Protein AF-X0J1M0-F1 (afdb_monomer)

Solvent-accessible surface area (backbone atoms only — not comparable to full-atom values): 11602 Å² total; per-residue (Å²): 119,63,72,67,60,90,46,72,66,50,43,50,53,50,39,49,77,57,47,36,77,46,66,36,86,46,48,42,81,44,76,44,100,90,49,68,71,40,84,39,72,76,47,94,79,61,92,91,61,75,59,67,42,57,55,69,85,54,64,59,60,55,55,48,53,51,53,41,57,73,65,69,59,66,78,62,68,56,92,83,49,45,74,65,37,54,51,14,49,43,48,26,54,27,65,72,65,64,48,72,74,61,59,62,75,58,73,63,67,68,62,46,45,76,75,37,66,90,62,42,57,71,72,62,49,68,69,48,56,70,73,57,45,54,53,45,52,55,50,49,54,49,50,54,52,32,44,69,41,40,51,63,27,49,53,74,62,53,69,89,62,93,79,66,93,68,50,73,64,57,44,36,52,49,26,39,54,49,46,73,76,64,67,78,82,77,69,90,71,78,120

Organism: Fusarium odoratissimum (strain NRRL 54006) (NCBI:txid1089451)

Nearest PDB structures (foldseek):
  2v5d-assembly1_A  TM=1.992E-01  e=9.798E+00  Clostridium perfringens

Foldseek 3Di:
DLDQDPAPVSVVVVCVVQQWPDADPQWTWDDDPQDATDIDGNDDDDPPDDGTHGDCVRVPVPQLVVVLVVVVQPDDFDPPADPLLVQLLSQLLCVQVVDDDDVSVQDAVVVCQVPPLLNDDPVVLVPDDPVVVVVSVVVVVSLVVSCVRRVVSLVVSDDPPVPDPADSSRSSVSSSSVCVVDPDDDCPPVD

Sequence (191 aa):
MTQEPDDRTEFTNLLRRKNVTSWSENIGLKRLSNQRSILVATSVIKSGEVILKGDMSDALEFHLVQETLKMGANISLSPEASVHCHFAVLLALQMIKDKSVSYWQIPDINYFKTYFPILWDEKLQASLPEEAKVWLAVQQDRLDIDWAHAKESLKANWTDVGKSSTSTWEIFLRAWLYVESRAYKDTRYDT

Secondary structure (DSSP, 8-state):
--PPP-SHHHHHHHHHHTTEEEE-TTEEEEEETTEEEEEEESS---TT--SEEE-GGGSSHHHHHHHHHHTT------TTS-HHHHHHHHHHHHHHHT-SS-GGGS--HHHHHHH-GGGS-HHHHHTS-HHHHHHHHHHHHHHHHHHHHHHHHHHHT----TT----HHHHHHHHHHHHHHH----GGG--

Structure (mmCIF, N/CA/C/O backbone):
data_AF-X0J1M0-F1
#
_entry.id   AF-X0J1M0-F1
#
loop_
_atom_site.group_PDB
_atom_site.id
_atom_site.type_symbol
_atom_site.label_atom_id
_atom_site.label_alt_id
_atom_site.label_comp_id
_atom_site.label_asym_id
_atom_site.label_entity_id
_atom_site.label_seq_id
_atom_site.pdbx_PDB_ins_code
_atom_site.Cartn_x
_atom_site.Cartn_y
_atom_site.Cartn_z
_atom_site.occupancy
_atom_site.B_iso_or_equiv
_atom_site.auth_seq_id
_atom_site.auth_comp_id
_atom_site.auth_asym_id
_atom_site.auth_atom_id
_atom_site.pdbx_PDB_model_num
ATOM 1 N N . MET A 1 1 ? 11.240 -14.588 7.818 1.00 44.56 1 MET A N 1
ATOM 2 C CA . MET A 1 1 ? 9.773 -14.428 7.868 1.00 44.56 1 MET A CA 1
ATOM 3 C C . MET A 1 1 ? 9.329 -13.831 9.199 1.00 44.56 1 MET A C 1
ATOM 5 O O . MET A 1 1 ? 9.487 -14.471 10.231 1.00 44.56 1 MET A O 1
ATOM 9 N N . THR A 1 2 ? 8.792 -12.611 9.207 1.00 52.62 2 THR A N 1
ATOM 10 C CA . THR A 1 2 ? 7.948 -12.158 10.328 1.00 52.62 2 THR A CA 1
ATOM 11 C C . THR A 1 2 ? 6.557 -12.723 10.056 1.00 52.62 2 THR A C 1
ATOM 13 O O . THR A 1 2 ? 5.948 -12.339 9.061 1.00 52.62 2 THR A O 1
ATOM 16 N N . GLN A 1 3 ? 6.103 -13.691 10.849 1.00 59.97 3 GLN A N 1
ATOM 17 C CA . GLN A 1 3 ? 4.748 -14.235 10.728 1.00 59.97 3 GLN A CA 1
ATOM 18 C C . GLN A 1 3 ? 3.725 -13.223 11.264 1.00 59.97 3 GLN A C 1
ATOM 20 O O . GLN A 1 3 ? 4.083 -12.315 12.024 1.00 59.97 3 GLN A O 1
ATOM 25 N N . GLU A 1 4 ? 2.479 -13.333 10.795 1.00 67.31 4 GLU A N 1
ATOM 26 C CA . GLU A 1 4 ? 1.363 -12.622 11.420 1.00 67.31 4 GLU A CA 1
ATOM 27 C C . GLU A 1 4 ? 1.295 -13.046 12.891 1.00 67.31 4 GLU A C 1
ATOM 29 O O . GLU A 1 4 ? 1.452 -14.235 13.154 1.00 67.31 4 GLU A O 1
ATOM 34 N N . PRO A 1 5 ? 1.113 -12.112 13.838 1.00 70.00 5 PRO A N 1
ATOM 35 C CA . PRO A 1 5 ? 0.950 -12.472 15.236 1.00 70.00 5 PRO A CA 1
ATOM 36 C C . PRO A 1 5 ? -0.228 -13.426 15.424 1.00 70.00 5 PRO A C 1
ATOM 38 O O . PRO A 1 5 ? -1.366 -13.065 15.113 1.00 70.00 5 PRO A O 1
ATOM 41 N N . ASP A 1 6 ? 0.041 -14.614 15.956 1.00 69.56 6 ASP A N 1
ATOM 42 C CA . ASP A 1 6 ? -0.984 -15.635 16.190 1.00 69.56 6 ASP A CA 1
ATOM 43 C 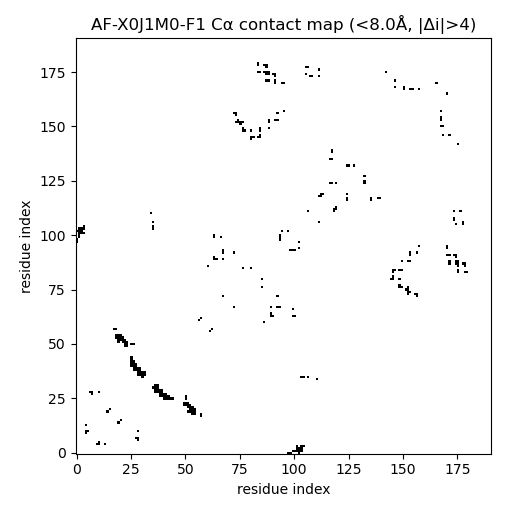C . ASP A 1 6 ? -1.780 -15.353 17.473 1.00 69.56 6 ASP A C 1
ATOM 45 O O . ASP A 1 6 ? -2.909 -15.823 17.641 1.00 69.56 6 ASP A O 1
ATOM 49 N N . ASP A 1 7 ? -1.217 -14.540 18.372 1.00 72.88 7 ASP A N 1
ATOM 50 C CA . ASP A 1 7 ? -1.850 -14.166 19.626 1.00 72.88 7 ASP A CA 1
ATOM 51 C C . ASP A 1 7 ? -1.587 -12.711 20.065 1.00 72.88 7 ASP A C 1
ATOM 53 O O . ASP A 1 7 ? -0.842 -11.924 19.467 1.00 72.88 7 ASP A O 1
ATOM 57 N N . ARG A 1 8 ? -2.242 -12.340 21.171 1.00 74.06 8 ARG A N 1
ATOM 58 C CA . ARG A 1 8 ? -2.137 -11.017 21.796 1.00 74.06 8 ARG A CA 1
ATOM 59 C C . ARG A 1 8 ? -0.709 -10.680 22.244 1.00 74.06 8 ARG A C 1
ATOM 61 O O . ARG A 1 8 ? -0.328 -9.505 22.218 1.00 74.06 8 ARG A O 1
ATOM 68 N N . THR A 1 9 ? 0.066 -11.667 22.677 1.00 79.31 9 THR A N 1
ATOM 69 C CA . THR A 1 9 ? 1.435 -11.490 23.176 1.00 79.31 9 THR A CA 1
ATOM 70 C C . THR A 1 9 ? 2.373 -11.146 22.029 1.00 79.31 9 THR A C 1
ATOM 72 O O . THR A 1 9 ? 3.117 -10.165 22.107 1.00 79.31 9 THR A O 1
ATOM 75 N N . GLU A 1 10 ? 2.295 -11.893 20.932 1.00 75.75 10 GLU A N 1
ATOM 76 C CA . GLU A 1 10 ? 3.053 -11.622 19.714 1.00 75.75 10 GLU A CA 1
ATOM 77 C C . GLU A 1 10 ? 2.694 -10.261 19.120 1.00 75.75 10 GLU A C 1
ATOM 79 O O . GLU A 1 10 ? 3.586 -9.496 18.740 1.00 75.75 10 GLU A O 1
ATOM 84 N N . PHE A 1 11 ? 1.405 -9.907 19.130 1.00 76.75 11 PHE A N 1
ATOM 85 C CA . PHE A 1 11 ? 0.953 -8.603 18.657 1.00 76.75 11 PHE A CA 1
ATOM 86 C C . PHE A 1 11 ? 1.496 -7.475 19.540 1.00 76.75 11 PHE A C 1
ATOM 88 O O . PHE A 1 11 ? 2.037 -6.494 19.034 1.00 76.75 11 PHE A O 1
ATOM 95 N N . THR A 1 12 ? 1.463 -7.642 20.864 1.00 76.50 12 THR A N 1
ATOM 96 C CA . THR A 1 12 ? 2.052 -6.676 21.807 1.00 76.50 12 THR A CA 1
ATOM 97 C C . THR A 1 12 ? 3.556 -6.517 21.585 1.00 76.50 12 THR A C 1
ATOM 99 O O . THR A 1 12 ? 4.075 -5.400 21.587 1.00 76.50 12 THR A O 1
ATOM 102 N N . ASN A 1 13 ? 4.272 -7.621 21.366 1.00 77.12 13 ASN A N 1
ATOM 103 C CA . ASN A 1 13 ? 5.708 -7.600 21.096 1.00 77.12 13 ASN A CA 1
ATOM 104 C C . ASN A 1 13 ? 6.027 -6.893 19.777 1.00 77.12 13 ASN A C 1
ATOM 106 O O . ASN A 1 13 ? 6.995 -6.134 19.706 1.00 77.12 13 ASN A O 1
ATOM 110 N N . LEU A 1 14 ? 5.203 -7.094 18.749 1.00 75.12 14 LEU A N 1
ATOM 111 C CA . LEU A 1 14 ? 5.298 -6.350 17.500 1.00 75.12 14 LEU A CA 1
ATOM 112 C C . LEU A 1 14 ? 5.073 -4.850 17.722 1.00 75.12 14 LEU A C 1
ATOM 114 O O . LEU A 1 14 ? 5.892 -4.057 17.266 1.00 75.12 14 LEU A O 1
ATOM 118 N N . LEU A 1 15 ? 4.003 -4.461 18.422 1.00 76.44 15 LEU A N 1
ATOM 119 C CA . LEU A 1 15 ? 3.698 -3.056 18.715 1.00 76.44 15 LEU A CA 1
ATOM 120 C C . LEU A 1 15 ? 4.865 -2.380 19.455 1.00 76.44 15 LEU A C 1
ATOM 122 O O . LEU A 1 15 ? 5.291 -1.295 19.063 1.00 76.44 15 LEU A O 1
ATOM 126 N N . ARG A 1 16 ? 5.465 -3.061 20.441 1.00 75.31 16 ARG A N 1
ATOM 127 C CA . ARG A 1 16 ? 6.669 -2.576 21.143 1.00 75.31 16 ARG A CA 1
ATOM 128 C C . ARG A 1 16 ? 7.862 -2.382 20.207 1.00 75.31 16 ARG A C 1
ATOM 130 O O . ARG A 1 16 ? 8.519 -1.354 20.280 1.00 75.31 16 ARG A O 1
ATOM 137 N N . ARG A 1 17 ? 8.123 -3.328 19.294 1.00 73.88 17 ARG A N 1
ATOM 138 C CA . ARG A 1 17 ? 9.173 -3.181 18.259 1.00 73.88 17 ARG A CA 1
ATOM 139 C C . ARG A 1 17 ? 8.899 -2.026 17.290 1.00 73.88 17 ARG A C 1
ATOM 141 O O . ARG A 1 17 ? 9.804 -1.614 16.576 1.00 73.88 17 ARG A O 1
ATOM 148 N N . LYS A 1 18 ? 7.655 -1.552 17.229 1.00 71.56 18 LYS A N 1
ATOM 149 C CA . LYS A 1 18 ? 7.199 -0.416 16.421 1.00 71.56 18 LYS A CA 1
ATOM 150 C C . LYS A 1 18 ? 6.998 0.854 17.255 1.00 71.56 18 LYS A C 1
ATOM 152 O O . LYS A 1 18 ? 6.285 1.745 16.814 1.00 71.56 18 LYS A O 1
ATOM 157 N N . ASN A 1 19 ? 7.586 0.921 18.454 1.00 72.06 19 ASN A N 1
ATOM 158 C CA . ASN A 1 19 ? 7.548 2.087 19.344 1.00 72.06 19 ASN A CA 1
ATOM 159 C C . ASN A 1 19 ? 6.136 2.585 19.694 1.00 72.06 19 ASN A C 1
ATOM 161 O O . ASN A 1 19 ? 5.913 3.746 20.051 1.00 72.06 19 ASN A O 1
ATOM 165 N N . VAL A 1 20 ? 5.170 1.666 19.684 1.00 75.19 20 VAL A N 1
ATOM 166 C CA . VAL A 1 20 ? 3.882 1.877 20.338 1.00 75.19 20 VAL A CA 1
ATOM 167 C C . VAL A 1 20 ? 4.118 1.824 21.843 1.00 75.19 20 VAL A C 1
ATOM 169 O O . VAL A 1 20 ? 4.511 0.796 22.398 1.00 75.19 20 VAL A O 1
ATOM 172 N N . THR A 1 21 ? 3.896 2.961 22.495 1.00 74.75 21 THR A N 1
ATOM 173 C CA . THR A 1 21 ? 4.155 3.180 23.921 1.00 74.75 21 THR A CA 1
ATOM 174 C C . THR A 1 21 ? 2.997 2.716 24.796 1.00 74.75 21 THR A C 1
ATOM 176 O O . THR A 1 21 ? 3.218 2.321 25.939 1.00 74.75 21 THR A O 1
ATOM 179 N N . SER A 1 22 ? 1.769 2.705 24.271 1.00 79.94 22 SER A N 1
ATOM 180 C CA . SER A 1 22 ? 0.624 2.086 24.938 1.00 79.94 22 SER A CA 1
ATOM 181 C C . SER A 1 22 ? -0.448 1.622 23.950 1.00 79.94 22 SER A C 1
ATOM 183 O O . SER A 1 22 ? -0.590 2.156 22.851 1.00 79.94 22 SER A O 1
ATOM 185 N N . TRP A 1 23 ? -1.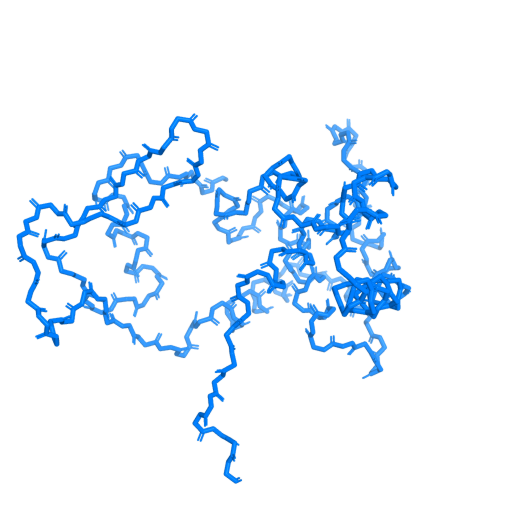230 0.621 24.348 1.00 84.44 23 TRP A N 1
ATOM 186 C CA . TRP A 1 23 ? -2.419 0.175 23.624 1.00 84.44 23 TRP A CA 1
ATOM 187 C C . TRP A 1 23 ? -3.455 -0.356 24.621 1.00 84.44 23 TRP A C 1
ATOM 189 O O . TRP A 1 23 ? -3.078 -0.877 25.672 1.00 84.44 23 TRP A O 1
ATOM 199 N N . SER A 1 24 ? -4.742 -0.152 24.340 1.00 84.75 24 SER A N 1
ATOM 200 C CA . SER A 1 24 ? -5.817 -0.417 25.306 1.00 84.75 24 SER A CA 1
ATOM 201 C C . SER A 1 24 ? -6.039 -1.915 25.545 1.00 84.75 24 SER A C 1
ATOM 203 O O . SER A 1 24 ? -6.046 -2.722 24.612 1.00 84.75 24 SER A O 1
ATOM 205 N N . GLU A 1 25 ? -6.288 -2.295 26.802 1.00 85.38 25 GLU A N 1
ATOM 206 C CA . GLU A 1 25 ? -6.663 -3.666 27.172 1.00 85.38 25 GLU A CA 1
ATOM 207 C C . GLU A 1 25 ? -7.995 -4.095 26.540 1.00 85.38 25 GLU A C 1
ATOM 209 O O . GLU A 1 25 ? -8.173 -5.269 26.200 1.00 85.38 25 GLU A O 1
ATOM 214 N N . ASN A 1 26 ? -8.864 -3.109 26.285 1.00 87.25 26 ASN A N 1
ATOM 215 C CA . ASN A 1 26 ? -10.191 -3.236 25.682 1.00 87.25 26 ASN A CA 1
ATOM 216 C C . ASN A 1 26 ? -10.155 -3.491 24.165 1.00 87.25 26 ASN A C 1
ATOM 218 O O . ASN A 1 26 ? -11.203 -3.572 23.525 1.00 87.25 26 ASN A O 1
ATOM 222 N N . ILE A 1 27 ? -8.960 -3.588 23.579 1.00 85.62 27 ILE A N 1
ATOM 223 C CA . ILE A 1 27 ? -8.743 -3.901 22.171 1.00 85.62 27 ILE A CA 1
ATOM 224 C C . ILE A 1 27 ? -8.075 -5.272 22.053 1.00 85.62 27 ILE A C 1
ATOM 226 O O . ILE A 1 27 ? -7.136 -5.602 22.780 1.00 85.62 27 ILE A O 1
ATOM 230 N N . GLY A 1 28 ? -8.550 -6.062 21.096 1.00 82.50 28 GLY A N 1
ATOM 231 C CA . GLY A 1 28 ? -7.976 -7.340 20.697 1.00 82.50 28 GLY A CA 1
ATOM 232 C C . GLY A 1 28 ? -7.726 -7.400 19.195 1.00 82.50 28 GLY A C 1
ATOM 233 O O . GLY A 1 28 ? -8.202 -6.560 18.431 1.00 82.50 28 GLY A O 1
ATOM 234 N N . LEU A 1 29 ? -6.981 -8.419 18.777 1.00 80.56 29 LEU A N 1
ATOM 235 C CA . LEU A 1 29 ? -6.741 -8.728 17.374 1.00 80.56 29 LEU A CA 1
ATOM 236 C C . LEU A 1 29 ? -7.718 -9.825 16.937 1.00 80.56 29 LEU A C 1
ATOM 238 O O . LEU A 1 29 ? -7.805 -10.865 17.592 1.00 80.56 29 LEU A O 1
ATOM 242 N N . LYS A 1 30 ? -8.465 -9.606 15.853 1.00 79.94 30 LYS A N 1
ATOM 243 C CA . LYS A 1 30 ? -9.341 -10.626 15.264 1.00 79.94 30 LYS A CA 1
ATOM 244 C C . LYS A 1 30 ? -8.917 -10.913 13.836 1.00 79.94 30 LYS A C 1
ATOM 246 O O . LYS A 1 30 ? -8.926 -10.017 12.992 1.00 79.94 30 LYS A O 1
ATOM 251 N N . ARG A 1 31 ? -8.634 -12.184 13.562 1.00 74.06 31 ARG A N 1
ATOM 252 C CA . ARG A 1 31 ? -8.428 -12.688 12.207 1.00 74.06 31 ARG A CA 1
ATOM 253 C C . ARG A 1 31 ? -9.772 -12.871 11.514 1.00 74.06 31 ARG A C 1
ATOM 255 O O . ARG A 1 31 ? -10.705 -13.443 12.080 1.00 74.06 31 ARG A O 1
ATOM 262 N N . LEU A 1 32 ? -9.875 -12.376 10.290 1.00 69.25 32 LEU A N 1
ATOM 263 C CA . LEU A 1 32 ? -11.048 -12.576 9.451 1.00 69.25 32 LEU A CA 1
ATOM 264 C C . LEU A 1 32 ? -10.766 -13.722 8.478 1.00 69.25 32 LEU A C 1
ATOM 266 O O . LEU A 1 32 ? -9.633 -13.914 8.048 1.00 69.25 32 LEU A O 1
ATOM 270 N N . SER A 1 33 ? -11.794 -14.493 8.126 1.00 58.94 33 SER A N 1
ATOM 271 C CA . SER A 1 33 ? -11.649 -15.704 7.301 1.00 58.94 33 SER A CA 1
ATOM 272 C C . SER A 1 33 ? -10.987 -15.439 5.944 1.00 58.94 33 SER A C 1
ATOM 274 O O . SER A 1 33 ? -10.294 -16.306 5.424 1.00 58.94 33 SER A O 1
ATOM 276 N N . ASN A 1 34 ? -11.169 -14.228 5.406 1.00 56.44 34 ASN A N 1
ATOM 277 C CA . ASN A 1 34 ? -10.687 -13.819 4.087 1.00 56.44 34 ASN A CA 1
ATOM 278 C C . ASN A 1 34 ? -9.868 -12.514 4.150 1.00 56.44 34 ASN A C 1
ATOM 280 O O . ASN A 1 34 ? -9.645 -11.880 3.121 1.00 56.44 34 ASN A O 1
ATOM 284 N N . GLN A 1 35 ? -9.496 -12.045 5.349 1.00 56.84 35 GLN A N 1
ATOM 285 C CA . GLN A 1 35 ? -8.786 -10.775 5.514 1.00 56.84 35 GLN A CA 1
ATOM 286 C C . GLN A 1 35 ? -7.747 -10.831 6.636 1.00 56.84 35 GLN A C 1
ATOM 288 O O . GLN A 1 35 ? -7.783 -11.684 7.523 1.00 56.84 35 GLN A O 1
ATOM 293 N N . ARG A 1 36 ? -6.839 -9.854 6.579 1.00 64.62 36 ARG A N 1
ATOM 294 C CA . ARG A 1 36 ? -5.852 -9.530 7.612 1.00 64.62 36 ARG A CA 1
ATOM 295 C C . ARG A 1 36 ? -6.488 -9.412 8.994 1.00 64.62 36 ARG A C 1
ATOM 297 O O . ARG A 1 36 ? -7.672 -9.092 9.124 1.00 64.62 36 ARG A O 1
ATOM 304 N N . SER A 1 37 ? -5.660 -9.545 10.019 1.00 72.25 37 SER A N 1
ATOM 305 C CA . SER A 1 37 ? -6.033 -9.158 11.370 1.00 72.25 37 SER A CA 1
ATOM 306 C C . SER A 1 37 ? -6.504 -7.702 11.477 1.00 72.25 37 SER A C 1
ATOM 308 O O . SER A 1 37 ? -5.840 -6.774 11.006 1.00 72.25 37 SER A O 1
ATOM 310 N N . ILE A 1 38 ? -7.644 -7.507 12.139 1.00 77.56 38 ILE A N 1
ATOM 311 C CA . ILE A 1 38 ? -8.204 -6.197 12.487 1.00 77.56 38 ILE A CA 1
ATOM 312 C C . ILE A 1 38 ? -8.193 -5.989 14.000 1.00 77.56 38 ILE A C 1
ATOM 314 O O . ILE A 1 38 ? -8.215 -6.950 14.772 1.00 77.56 38 ILE A O 1
ATOM 318 N N . LEU A 1 39 ? -8.204 -4.726 14.422 1.00 82.75 39 LEU A N 1
ATOM 319 C CA . LEU A 1 39 ? -8.462 -4.377 15.814 1.00 82.75 39 LEU A CA 1
ATOM 320 C C . LEU A 1 39 ? -9.966 -4.437 16.078 1.00 82.75 39 LEU A C 1
ATOM 322 O O . LEU A 1 39 ? -10.756 -3.862 15.330 1.00 82.75 39 LEU A O 1
ATOM 326 N N . VAL A 1 40 ? -10.352 -5.125 17.146 1.00 86.44 40 VAL A N 1
ATOM 327 C CA . VAL A 1 40 ? -11.739 -5.210 17.609 1.00 86.44 40 VAL A CA 1
ATOM 328 C C . VAL A 1 40 ? -11.827 -4.799 19.066 1.00 86.44 40 VAL A C 1
ATOM 330 O O . VAL A 1 40 ? -10.924 -5.078 19.853 1.00 86.44 40 VAL A O 1
ATOM 333 N N . ALA A 1 41 ? -12.934 -4.165 19.435 1.00 88.75 41 ALA A N 1
ATOM 334 C CA . ALA A 1 41 ? -13.256 -3.944 20.833 1.00 88.75 41 ALA A CA 1
ATOM 335 C C . ALA A 1 41 ? -13.589 -5.290 21.497 1.00 88.75 41 ALA A C 1
ATOM 337 O O . ALA A 1 41 ? -14.442 -6.035 21.011 1.00 88.75 41 ALA A O 1
ATOM 338 N N . THR A 1 42 ? -12.912 -5.610 22.597 1.00 89.12 42 THR A N 1
ATOM 339 C CA . THR A 1 42 ? -13.207 -6.778 23.446 1.00 89.12 42 THR A CA 1
ATOM 340 C C . THR A 1 42 ? -14.108 -6.418 24.628 1.00 89.12 42 THR A C 1
ATOM 342 O O . THR A 1 42 ? -14.601 -7.300 25.325 1.00 89.12 42 THR A O 1
ATOM 345 N N . SER A 1 43 ? -14.330 -5.124 24.849 1.00 91.38 43 SER A N 1
ATOM 346 C CA . SER A 1 43 ? -15.180 -4.534 25.886 1.00 91.38 43 SER A CA 1
ATOM 347 C C . SER A 1 43 ? -15.598 -3.118 25.455 1.00 91.38 43 SER A C 1
ATOM 349 O O . SER A 1 43 ? -15.204 -2.638 24.392 1.00 91.38 43 SER A O 1
ATOM 351 N N . VAL A 1 44 ? -16.449 -2.453 26.242 1.00 93.25 44 VAL A N 1
ATOM 352 C CA . VAL A 1 44 ? -16.946 -1.103 25.927 1.00 93.25 44 VAL A CA 1
ATOM 353 C C . VAL A 1 44 ? -15.799 -0.088 25.942 1.00 93.25 44 VAL A C 1
ATOM 355 O O . VAL A 1 44 ? -15.085 0.011 26.935 1.00 93.25 44 VAL A O 1
ATOM 358 N N . ILE A 1 45 ? -15.689 0.704 24.873 1.00 91.25 45 ILE A N 1
ATOM 359 C CA . ILE A 1 45 ? -14.727 1.806 24.733 1.00 91.25 45 ILE A CA 1
ATOM 360 C C . ILE A 1 45 ? -15.498 3.120 24.763 1.00 91.25 45 ILE A C 1
ATOM 362 O O . ILE A 1 45 ? -16.488 3.281 24.041 1.00 91.25 45 ILE A O 1
ATOM 366 N N . LYS A 1 46 ? -15.070 4.059 25.607 1.00 93.12 46 LYS A N 1
ATOM 367 C CA . LYS A 1 46 ? -15.735 5.365 25.728 1.00 93.12 46 LYS A CA 1
ATOM 368 C C . LYS A 1 46 ? -15.205 6.350 24.688 1.00 93.12 46 LYS A C 1
ATOM 370 O O . LYS A 1 46 ? -14.060 6.275 24.252 1.00 93.12 46 LYS A O 1
ATOM 375 N N . SER A 1 47 ? -16.036 7.324 24.319 1.00 91.25 47 SER A N 1
ATOM 376 C CA . SER A 1 47 ? -15.594 8.431 23.465 1.00 91.25 47 SER A CA 1
ATOM 377 C C . SER A 1 47 ? -14.413 9.169 24.107 1.00 91.25 47 SER A C 1
ATOM 379 O O . SER A 1 47 ? -14.458 9.487 25.295 1.00 91.25 47 SER A O 1
ATOM 381 N N . GLY A 1 48 ? -13.368 9.433 23.320 1.00 88.62 48 GLY A N 1
ATOM 382 C CA . GLY A 1 48 ? -12.130 10.073 23.780 1.00 88.62 48 GLY A CA 1
ATOM 383 C C . GLY A 1 48 ? -11.127 9.134 24.462 1.00 88.62 48 GLY A C 1
ATOM 384 O O . GLY A 1 48 ? -10.043 9.580 24.832 1.00 88.62 48 GLY A O 1
ATOM 385 N N . GLU A 1 49 ? -11.445 7.846 24.619 1.00 89.69 49 GLU A N 1
ATOM 386 C CA . GLU A 1 49 ? -10.502 6.862 25.149 1.00 89.69 49 GLU A CA 1
ATOM 387 C C . GLU A 1 49 ? -9.378 6.580 24.139 1.00 89.69 49 GLU A C 1
ATOM 389 O O . GLU A 1 49 ? -9.611 6.360 22.949 1.00 89.69 49 GLU A O 1
ATOM 394 N N . VAL A 1 50 ? -8.134 6.587 24.620 1.00 87.06 50 VAL A N 1
ATOM 395 C CA . VAL A 1 50 ? -6.956 6.344 23.782 1.00 87.06 50 VAL A CA 1
ATOM 396 C C . VAL A 1 50 ? -6.773 4.841 23.583 1.00 87.06 50 VAL A C 1
ATOM 398 O O . VAL A 1 50 ? -6.419 4.118 24.511 1.00 87.06 50 VAL A O 1
ATOM 401 N N . ILE A 1 51 ? -6.976 4.376 22.351 1.00 86.56 51 ILE A N 1
ATOM 402 C CA . ILE A 1 51 ? -6.851 2.955 21.986 1.00 86.56 51 ILE A CA 1
ATOM 403 C C . ILE A 1 51 ? -5.415 2.533 21.650 1.00 86.56 51 ILE A C 1
ATOM 405 O O . ILE A 1 51 ? -5.040 1.383 21.872 1.00 86.56 51 ILE A O 1
ATOM 409 N N . LEU A 1 52 ? -4.608 3.459 21.131 1.00 84.75 52 LEU A N 1
ATOM 410 C CA . LEU A 1 52 ? -3.226 3.249 20.715 1.00 84.75 52 LEU A CA 1
ATOM 411 C C . LEU A 1 52 ? -2.469 4.569 20.883 1.00 84.75 52 LEU A C 1
ATOM 413 O O . LEU A 1 52 ? -2.947 5.614 20.443 1.00 84.75 52 LEU A O 1
ATOM 417 N N . LYS A 1 53 ? -1.289 4.520 21.494 1.00 83.19 53 LYS A N 1
ATOM 418 C CA . LYS A 1 53 ? -0.356 5.641 21.585 1.00 83.19 53 LYS A CA 1
ATOM 419 C C . LYS A 1 53 ? 1.018 5.149 21.169 1.00 83.19 53 LYS A C 1
ATOM 421 O O . LYS A 1 53 ? 1.500 4.134 21.665 1.00 83.19 53 LYS A O 1
ATOM 426 N N . GLY A 1 54 ? 1.666 5.873 20.277 1.00 73.12 54 GLY A N 1
ATOM 427 C CA . GLY A 1 54 ? 3.018 5.578 19.828 1.00 73.12 54 GLY A CA 1
ATOM 428 C C . GLY A 1 54 ? 3.751 6.862 19.511 1.00 73.12 54 GLY A C 1
ATOM 429 O O . GLY A 1 54 ? 3.127 7.918 19.386 1.00 73.12 54 GLY A O 1
ATOM 430 N N . ASP A 1 55 ? 5.069 6.760 19.416 1.00 69.75 55 ASP A N 1
ATOM 431 C CA . ASP A 1 55 ? 5.836 7.809 18.766 1.00 69.75 55 ASP A CA 1
ATOM 432 C C . ASP A 1 55 ? 5.724 7.623 17.245 1.00 69.75 55 ASP A C 1
ATOM 434 O O . ASP A 1 55 ? 6.011 6.552 16.711 1.00 69.75 55 ASP A O 1
ATOM 438 N N . MET A 1 56 ? 5.242 8.659 16.557 1.00 57.47 56 MET A N 1
ATOM 439 C CA . MET A 1 56 ? 5.096 8.664 15.097 1.00 57.47 56 MET A CA 1
ATOM 440 C C . MET A 1 56 ? 6.438 8.867 14.386 1.00 57.47 56 MET A C 1
ATOM 442 O O . MET A 1 56 ? 6.478 8.763 13.163 1.00 57.47 56 MET A O 1
ATOM 446 N N . SER A 1 57 ? 7.527 9.123 15.123 1.00 54.25 57 SER A N 1
ATOM 447 C CA . SER A 1 57 ? 8.885 9.222 14.571 1.00 54.25 57 SER A CA 1
ATOM 448 C C . SER A 1 57 ? 9.328 7.967 13.795 1.00 54.25 57 SER A C 1
ATOM 450 O O . SER A 1 57 ? 10.215 8.066 12.952 1.00 54.25 57 SER A O 1
ATOM 452 N N . ASP A 1 58 ? 8.641 6.829 13.982 1.00 51.50 58 ASP A N 1
ATOM 453 C CA . ASP A 1 58 ? 8.840 5.567 13.251 1.00 51.50 58 ASP A CA 1
ATOM 454 C C . ASP A 1 58 ? 7.636 5.114 12.400 1.00 51.50 58 ASP A C 1
ATOM 456 O O . ASP A 1 58 ? 7.524 3.933 12.043 1.00 51.50 58 ASP A O 1
ATOM 460 N N . ALA A 1 59 ? 6.712 6.016 12.055 1.00 54.44 59 ALA A N 1
ATOM 461 C CA . ALA A 1 59 ? 5.574 5.704 11.190 1.00 54.44 59 ALA A CA 1
ATOM 462 C C . ALA A 1 59 ? 6.039 5.317 9.770 1.00 54.44 59 ALA A C 1
ATOM 464 O O . ALA A 1 59 ? 6.070 6.156 8.888 1.00 54.44 59 ALA A O 1
ATOM 465 N N . LEU A 1 60 ? 6.386 4.037 9.563 1.00 52.75 60 LEU A N 1
ATOM 466 C CA . LEU A 1 60 ? 6.768 3.337 8.318 1.00 52.75 60 LEU A CA 1
ATOM 467 C C . LEU A 1 60 ? 7.923 3.941 7.496 1.00 52.75 60 LEU A C 1
ATOM 469 O O . LEU A 1 60 ? 8.835 3.201 7.144 1.00 52.75 60 LEU A O 1
ATOM 473 N N . GLU A 1 61 ? 7.929 5.239 7.226 1.00 52.81 61 GLU A N 1
ATOM 474 C CA . GLU A 1 61 ? 8.869 5.963 6.376 1.00 52.81 61 GLU A CA 1
ATOM 475 C C . GLU A 1 61 ? 10.321 5.828 6.849 1.00 52.81 61 GLU A C 1
ATOM 477 O O . GLU A 1 61 ? 11.173 5.397 6.076 1.00 52.81 61 GLU A O 1
ATOM 482 N N . PHE A 1 62 ? 10.613 6.051 8.132 1.00 51.81 62 PHE A N 1
ATOM 483 C CA . PHE A 1 62 ? 12.002 6.051 8.609 1.00 51.81 62 PHE A CA 1
ATOM 484 C C . PHE A 1 62 ? 12.639 4.654 8.643 1.00 51.81 62 PHE A C 1
ATOM 486 O O . PHE A 1 62 ? 13.763 4.456 8.180 1.00 51.81 62 PHE A O 1
ATOM 493 N N . HIS A 1 63 ? 11.912 3.650 9.134 1.00 57.81 63 HIS A N 1
ATOM 494 C CA . HIS A 1 63 ? 12.445 2.292 9.250 1.00 57.81 63 HIS A CA 1
ATOM 495 C C . HIS A 1 63 ? 12.477 1.557 7.901 1.00 57.81 63 HIS A C 1
ATOM 497 O O . HIS A 1 63 ? 13.421 0.818 7.632 1.00 57.81 63 HIS A O 1
ATOM 503 N N . LEU A 1 64 ? 11.479 1.770 7.031 1.00 59.28 64 LEU A N 1
ATOM 504 C CA . LEU A 1 64 ? 11.432 1.163 5.695 1.00 59.28 64 LEU A CA 1
ATOM 505 C C . LEU A 1 64 ? 12.561 1.709 4.806 1.00 59.28 64 LEU A C 1
ATOM 507 O O . LEU A 1 64 ? 13.247 0.929 4.146 1.00 59.28 64 LEU A O 1
ATOM 511 N N . VAL A 1 65 ? 12.819 3.022 4.850 1.00 58.19 65 VAL A N 1
ATOM 512 C CA . VAL A 1 65 ? 13.962 3.650 4.163 1.00 58.19 65 VAL A CA 1
ATOM 513 C C . VAL A 1 65 ? 15.286 3.124 4.723 1.00 58.19 65 VAL A C 1
ATOM 515 O O . VAL A 1 65 ? 16.127 2.651 3.958 1.00 58.19 65 VAL A O 1
ATOM 518 N N . GLN A 1 66 ? 15.476 3.136 6.049 1.00 59.50 66 GLN A N 1
ATOM 519 C CA . GLN A 1 66 ? 16.739 2.701 6.655 1.00 59.50 66 GLN A CA 1
ATOM 520 C C . GLN A 1 66 ? 17.051 1.224 6.412 1.00 59.50 66 GLN A C 1
ATOM 522 O O . GLN A 1 66 ? 18.187 0.889 6.079 1.00 59.50 66 GLN A O 1
ATOM 527 N N . GLU A 1 67 ? 16.070 0.333 6.556 1.00 63.22 67 GLU A N 1
ATOM 528 C CA . GLU A 1 67 ? 16.280 -1.094 6.304 1.00 63.22 67 GLU A CA 1
ATOM 529 C C . GLU A 1 67 ? 16.546 -1.367 4.820 1.00 63.22 67 GLU A C 1
ATOM 531 O O . GLU A 1 67 ? 17.410 -2.182 4.502 1.00 63.22 67 GLU A O 1
ATOM 536 N N . THR A 1 68 ? 15.902 -0.638 3.901 1.00 60.47 68 THR A N 1
ATOM 537 C CA . THR A 1 68 ? 16.189 -0.786 2.464 1.00 60.47 68 THR A CA 1
ATOM 538 C C . THR A 1 68 ? 17.593 -0.296 2.103 1.00 60.47 68 THR A C 1
ATOM 540 O O . THR A 1 68 ? 18.288 -0.956 1.329 1.00 60.47 68 THR A O 1
ATOM 543 N N . LEU A 1 69 ? 18.063 0.800 2.707 1.00 60.22 69 LEU A N 1
ATOM 544 C CA . LEU A 1 69 ? 19.436 1.286 2.523 1.00 60.22 69 LEU A CA 1
ATOM 545 C C . LEU A 1 69 ? 20.478 0.302 3.087 1.00 60.22 69 LEU A C 1
ATOM 547 O O . LEU A 1 69 ? 21.486 0.028 2.434 1.00 60.22 69 LEU A O 1
ATOM 551 N N . LYS A 1 70 ? 20.219 -0.310 4.252 1.00 63.69 70 LYS A N 1
ATOM 552 C CA . LYS A 1 70 ? 21.102 -1.337 4.850 1.00 63.69 70 LYS A CA 1
ATOM 553 C C . LYS A 1 70 ? 21.224 -2.607 4.003 1.00 63.69 70 LYS A C 1
ATOM 555 O O . LYS A 1 70 ? 22.201 -3.338 4.137 1.00 63.69 70 LYS A O 1
ATOM 560 N N . MET A 1 71 ? 20.262 -2.878 3.122 1.00 66.06 71 MET A N 1
ATOM 561 C CA . MET A 1 71 ? 20.282 -4.038 2.224 1.00 66.06 71 MET A CA 1
ATOM 562 C C . MET A 1 71 ? 21.229 -3.897 1.025 1.00 66.06 71 MET A C 1
ATOM 564 O O . MET A 1 71 ? 21.261 -4.812 0.190 1.00 66.06 71 MET A O 1
ATOM 568 N N . GLY A 1 72 ? 21.935 -2.766 0.894 1.00 62.88 72 GLY A N 1
ATOM 569 C CA . GLY A 1 72 ? 22.795 -2.475 -0.256 1.00 62.88 72 GLY A CA 1
ATOM 570 C C . GLY A 1 72 ? 22.019 -2.437 -1.573 1.00 62.88 72 GLY A C 1
ATOM 571 O O . GLY A 1 72 ? 22.551 -2.833 -2.606 1.00 62.88 72 GLY A O 1
ATOM 572 N N . ALA A 1 73 ? 20.733 -2.065 -1.530 1.00 72.06 73 ALA A N 1
ATOM 573 C CA . ALA A 1 73 ? 19.910 -1.981 -2.727 1.00 72.06 73 ALA A CA 1
ATOM 574 C C . ALA A 1 73 ? 20.402 -0.839 -3.627 1.00 72.06 73 ALA A C 1
ATOM 576 O O . ALA A 1 73 ? 20.612 0.279 -3.156 1.00 72.06 73 ALA A O 1
ATOM 577 N N . ASN A 1 74 ? 20.568 -1.115 -4.920 1.00 71.88 74 ASN A N 1
ATOM 578 C CA . ASN A 1 74 ? 20.916 -0.085 -5.894 1.00 71.88 74 ASN A CA 1
ATOM 579 C C . ASN A 1 74 ? 19.632 0.619 -6.344 1.00 71.88 74 ASN A C 1
ATOM 581 O O . ASN A 1 74 ? 18.940 0.128 -7.235 1.00 71.88 74 ASN A O 1
ATOM 585 N N . ILE A 1 75 ? 19.270 1.708 -5.666 1.00 77.62 75 ILE A N 1
ATOM 586 C CA . ILE A 1 75 ? 18.068 2.488 -5.971 1.00 77.62 75 ILE A CA 1
ATOM 587 C C . ILE A 1 75 ? 18.489 3.720 -6.759 1.00 77.62 75 ILE A C 1
ATOM 589 O O . ILE A 1 75 ? 19.187 4.591 -6.246 1.00 77.62 75 ILE A O 1
ATOM 593 N N . SER A 1 76 ? 18.029 3.795 -8.000 1.00 81.38 76 SER A N 1
ATOM 594 C CA . SER A 1 76 ? 18.159 4.966 -8.855 1.00 81.38 76 SER A CA 1
ATOM 595 C C . SER A 1 76 ? 16.763 5.360 -9.325 1.00 81.38 76 SER A C 1
ATOM 597 O O . SER A 1 76 ? 16.222 4.799 -10.279 1.00 81.38 76 SER A O 1
ATOM 599 N N . LEU A 1 77 ? 16.148 6.280 -8.584 1.00 82.44 77 LEU A N 1
ATOM 600 C CA . LEU A 1 77 ? 14.905 6.939 -8.973 1.00 82.44 77 LEU A CA 1
ATOM 601 C C . LEU A 1 77 ? 15.248 8.340 -9.461 1.00 82.44 77 LEU A C 1
ATOM 603 O O . LEU A 1 77 ? 16.151 8.979 -8.915 1.00 82.44 77 LEU A O 1
ATOM 607 N N . SER A 1 78 ? 14.568 8.805 -10.510 1.00 83.06 78 SER A N 1
ATOM 608 C CA . SER A 1 78 ? 14.793 10.172 -10.972 1.00 83.06 78 SER A CA 1
ATOM 609 C C . SER A 1 78 ? 14.181 11.171 -9.978 1.00 83.06 78 SER A C 1
ATOM 611 O O . SER A 1 78 ? 13.228 10.819 -9.278 1.00 83.06 78 SER A O 1
ATOM 613 N N . PRO A 1 79 ? 14.705 12.405 -9.890 1.00 80.81 79 PRO A N 1
ATOM 614 C CA . PRO A 1 79 ? 14.171 13.433 -8.991 1.00 80.81 79 PRO A CA 1
ATOM 615 C C . PRO A 1 79 ? 12.690 13.759 -9.224 1.00 80.81 79 PRO A C 1
ATOM 617 O O . PRO A 1 79 ? 12.018 14.267 -8.333 1.00 80.81 79 PRO A O 1
ATOM 620 N N . GLU A 1 80 ? 12.187 13.470 -10.423 1.00 85.75 80 GLU A N 1
ATOM 621 C CA . GLU A 1 80 ? 10.796 13.664 -10.826 1.00 85.75 80 GLU A CA 1
ATOM 622 C C . GLU A 1 80 ? 9.867 12.538 -10.343 1.00 85.75 80 GLU A C 1
ATOM 624 O O . GLU A 1 80 ? 8.647 12.685 -10.417 1.00 85.75 80 GLU A O 1
ATOM 629 N N . ALA A 1 81 ? 10.414 11.422 -9.845 1.00 85.56 81 ALA A N 1
ATOM 630 C CA . ALA A 1 81 ? 9.607 10.337 -9.309 1.00 85.56 81 ALA A CA 1
ATOM 631 C C . ALA A 1 81 ? 8.793 10.827 -8.105 1.00 85.56 81 ALA A C 1
ATOM 633 O O . ALA A 1 81 ? 9.305 11.490 -7.199 1.00 85.56 81 ALA A O 1
ATOM 634 N N . SER A 1 82 ? 7.510 10.470 -8.064 1.00 87.38 82 SER A N 1
ATOM 635 C CA . SER A 1 82 ? 6.639 10.901 -6.974 1.00 87.38 82 SER A CA 1
ATOM 636 C C . SER A 1 82 ? 7.110 10.334 -5.627 1.00 87.38 82 SER A C 1
ATOM 638 O O . SER A 1 82 ? 7.717 9.261 -5.553 1.00 87.38 82 SER A O 1
ATOM 640 N N . VAL A 1 83 ? 6.803 11.018 -4.522 1.00 83.56 83 VAL A N 1
ATOM 641 C CA . VAL A 1 83 ? 7.044 10.484 -3.164 1.00 83.56 83 VAL A CA 1
ATOM 642 C C . VAL A 1 83 ? 6.364 9.117 -2.993 1.00 83.56 83 VAL A C 1
ATOM 644 O O . VAL A 1 83 ? 6.917 8.202 -2.389 1.00 83.56 83 VAL A O 1
ATOM 647 N N . HIS A 1 84 ? 5.195 8.947 -3.611 1.00 87.25 84 HIS A N 1
ATOM 648 C CA . HIS A 1 84 ? 4.486 7.677 -3.662 1.00 87.25 84 HIS A CA 1
ATOM 649 C C . HIS A 1 84 ? 5.314 6.569 -4.343 1.00 87.25 84 HIS A C 1
ATOM 651 O O . HIS A 1 84 ? 5.459 5.483 -3.779 1.00 87.25 84 HIS A O 1
ATOM 657 N N . CYS A 1 85 ? 5.926 6.856 -5.499 1.00 90.06 85 CYS A N 1
ATOM 658 C CA . CYS A 1 85 ? 6.839 5.941 -6.188 1.00 90.06 85 CYS A CA 1
ATOM 659 C C . CYS A 1 85 ? 8.017 5.536 -5.300 1.00 90.06 85 CYS A C 1
ATOM 661 O O . CYS A 1 85 ? 8.327 4.348 -5.193 1.00 90.06 85 CYS A O 1
ATOM 663 N N . HIS A 1 86 ? 8.630 6.499 -4.605 1.00 86.19 86 HIS A N 1
ATOM 664 C CA . HIS A 1 86 ? 9.736 6.224 -3.688 1.00 86.19 86 HIS A CA 1
ATOM 665 C C . HIS A 1 86 ? 9.337 5.192 -2.626 1.00 86.19 86 HIS A C 1
ATOM 667 O O . HIS A 1 86 ? 10.024 4.182 -2.456 1.00 86.19 86 HIS A O 1
ATOM 673 N N . PHE A 1 87 ? 8.189 5.376 -1.971 1.00 83.94 87 PHE A N 1
ATOM 674 C CA . PHE A 1 87 ? 7.682 4.402 -1.003 1.00 83.94 87 PHE A CA 1
ATOM 675 C C . PHE A 1 87 ? 7.354 3.048 -1.619 1.00 83.94 87 PHE A C 1
ATOM 677 O O . PHE A 1 87 ? 7.692 2.015 -1.034 1.00 83.94 87 PHE A O 1
ATOM 684 N N . ALA A 1 88 ? 6.715 3.041 -2.789 1.00 89.25 88 ALA A N 1
ATOM 685 C CA . ALA A 1 88 ? 6.352 1.815 -3.483 1.00 89.25 88 ALA A CA 1
ATOM 686 C C . ALA A 1 88 ? 7.597 0.991 -3.847 1.00 89.25 88 ALA A C 1
ATOM 688 O O . ALA A 1 88 ? 7.615 -0.217 -3.618 1.00 89.25 88 ALA A O 1
ATOM 689 N N . VAL A 1 89 ? 8.668 1.630 -4.335 1.00 88.75 89 VAL A N 1
ATOM 690 C CA . VAL A 1 89 ? 9.939 0.956 -4.653 1.00 88.75 89 VAL A CA 1
ATOM 691 C C . VAL A 1 89 ? 10.614 0.410 -3.405 1.00 88.75 89 VAL A C 1
ATOM 693 O O . VAL A 1 89 ? 11.022 -0.751 -3.397 1.00 88.75 89 VAL A O 1
ATOM 696 N N . LEU A 1 90 ? 10.708 1.205 -2.338 1.00 83.81 90 LEU A N 1
ATOM 697 C CA . LEU A 1 90 ? 11.300 0.744 -1.082 1.00 83.81 90 LEU A CA 1
ATOM 698 C C . LEU A 1 90 ? 10.546 -0.477 -0.539 1.00 83.81 90 LEU A C 1
ATOM 700 O O . LEU A 1 90 ? 11.162 -1.489 -0.207 1.00 83.81 90 LEU A O 1
ATOM 704 N N . LEU A 1 91 ? 9.212 -0.424 -0.524 1.00 83.25 91 LEU A N 1
ATOM 705 C CA . LEU A 1 91 ? 8.369 -1.529 -0.072 1.00 83.25 91 LEU A CA 1
ATOM 706 C C . LEU A 1 91 ? 8.510 -2.761 -0.978 1.00 83.25 91 LEU A C 1
ATOM 708 O O . LEU A 1 91 ? 8.661 -3.874 -0.477 1.00 83.25 91 LEU A O 1
ATOM 712 N N . ALA A 1 92 ? 8.533 -2.574 -2.299 1.00 86.56 92 ALA A N 1
ATOM 713 C CA . ALA A 1 92 ? 8.745 -3.649 -3.265 1.00 86.56 92 ALA A CA 1
ATOM 714 C C . ALA A 1 92 ? 10.097 -4.356 -3.059 1.00 86.56 92 ALA A C 1
ATOM 716 O O . ALA A 1 92 ? 10.163 -5.584 -3.100 1.00 86.56 92 ALA A O 1
ATOM 717 N N . LEU A 1 93 ? 11.170 -3.614 -2.769 1.00 82.25 93 LEU A N 1
ATOM 718 C CA . LEU A 1 93 ? 12.491 -4.187 -2.483 1.00 82.25 93 LEU A CA 1
ATOM 719 C C . LEU A 1 93 ? 12.505 -5.026 -1.199 1.00 82.25 93 LEU A C 1
ATOM 721 O O . LEU A 1 93 ? 13.117 -6.098 -1.178 1.00 82.25 93 LEU A O 1
ATOM 725 N N . GLN A 1 94 ? 11.794 -4.583 -0.158 1.00 78.94 94 GLN A N 1
ATOM 726 C CA . GLN A 1 94 ? 11.594 -5.376 1.062 1.00 78.94 94 GLN A CA 1
ATOM 727 C C . GLN A 1 94 ? 10.832 -6.677 0.759 1.00 78.94 94 GLN A C 1
ATOM 729 O O . GLN A 1 94 ? 11.223 -7.756 1.211 1.00 78.94 94 GLN A O 1
ATOM 734 N N . MET A 1 95 ? 9.787 -6.598 -0.075 1.00 80.00 95 MET A N 1
ATOM 735 C CA . MET A 1 95 ? 9.000 -7.762 -0.502 1.00 80.00 95 MET A CA 1
ATOM 736 C C . MET A 1 95 ? 9.829 -8.775 -1.307 1.00 80.00 95 MET A C 1
ATOM 738 O O . MET A 1 95 ? 9.613 -9.975 -1.158 1.00 80.00 95 MET A O 1
ATOM 742 N N . ILE A 1 96 ? 10.786 -8.319 -2.124 1.00 77.69 96 ILE A N 1
ATOM 743 C CA . ILE A 1 96 ? 11.674 -9.186 -2.923 1.00 77.69 96 ILE A CA 1
ATOM 744 C C . ILE A 1 96 ? 12.645 -9.973 -2.037 1.00 77.69 96 ILE A C 1
ATOM 746 O O . ILE A 1 96 ? 12.886 -11.156 -2.274 1.00 77.69 96 ILE A O 1
ATOM 750 N N . LYS A 1 97 ? 13.235 -9.327 -1.026 1.00 68.56 97 LYS A N 1
ATOM 751 C CA . LYS A 1 97 ? 14.326 -9.919 -0.234 1.00 68.56 97 LYS A CA 1
ATOM 752 C C . LYS A 1 97 ? 13.852 -10.775 0.954 1.00 68.56 97 LYS A C 1
ATOM 754 O O . LYS A 1 97 ? 14.715 -11.269 1.680 1.00 68.56 97 LYS A O 1
ATOM 759 N N . ASP A 1 98 ? 12.536 -10.945 1.164 1.00 62.44 98 ASP A N 1
ATOM 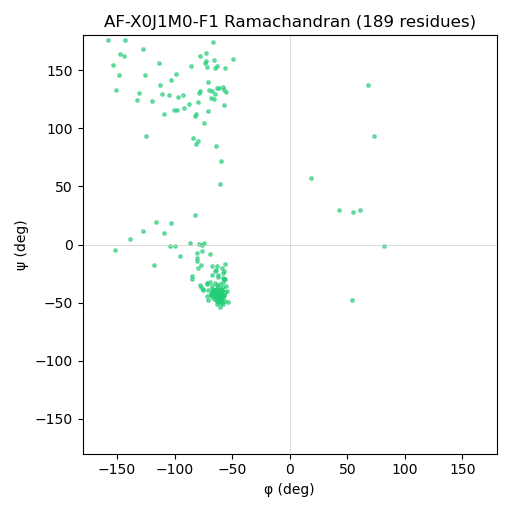760 C CA . ASP A 1 98 ? 11.894 -11.599 2.339 1.00 62.44 98 ASP A CA 1
ATOM 761 C C . ASP A 1 98 ? 12.540 -11.203 3.685 1.00 62.44 98 ASP A C 1
ATOM 763 O O . ASP A 1 98 ? 12.634 -11.956 4.665 1.00 62.44 98 ASP A O 1
ATOM 767 N N . LYS A 1 99 ? 13.070 -9.986 3.719 1.00 56.31 99 LYS A N 1
ATOM 768 C CA . LYS A 1 99 ? 13.839 -9.446 4.824 1.00 56.31 99 LYS A CA 1
ATOM 769 C C . LYS A 1 99 ? 13.267 -8.071 5.089 1.00 56.31 99 LYS A C 1
ATOM 771 O O . LYS A 1 99 ? 13.193 -7.256 4.189 1.00 56.31 99 LYS A O 1
ATOM 776 N N . SER A 1 100 ? 12.866 -7.901 6.340 1.00 56.28 100 SER A N 1
ATOM 777 C CA . SER A 1 100 ? 12.362 -6.678 6.956 1.00 56.28 100 SER A CA 1
ATOM 778 C C . SER A 1 100 ? 11.004 -6.152 6.471 1.00 56.28 100 SER A C 1
ATOM 780 O O . SER A 1 100 ? 10.667 -6.095 5.302 1.00 56.28 100 SER A O 1
ATOM 782 N N . VAL A 1 101 ? 10.228 -5.737 7.477 1.00 52.78 101 VAL A N 1
ATOM 783 C CA . VAL A 1 101 ? 8.865 -5.185 7.436 1.00 52.78 101 VAL A CA 1
ATOM 784 C C . VAL A 1 101 ? 7.772 -6.207 7.135 1.00 52.78 101 VAL A C 1
ATOM 786 O O . VAL A 1 101 ? 7.439 -6.464 5.991 1.00 52.78 101 VAL A O 1
ATOM 789 N N . SER A 1 102 ? 7.196 -6.738 8.224 1.00 60.16 102 SER A N 1
ATOM 790 C CA . SER A 1 102 ? 5.834 -7.275 8.373 1.00 60.16 102 SER A CA 1
ATOM 791 C C . SER A 1 102 ? 5.101 -7.631 7.073 1.00 60.16 102 SER A C 1
ATOM 793 O O . SER A 1 102 ? 4.014 -7.122 6.821 1.00 60.16 102 SER A O 1
ATOM 795 N N . TYR A 1 103 ? 5.678 -8.504 6.248 1.00 59.69 103 TYR A N 1
ATOM 796 C CA . TYR A 1 103 ? 5.161 -8.831 4.916 1.00 59.69 103 TYR A CA 1
ATOM 797 C C . TYR A 1 103 ? 3.713 -9.341 4.966 1.00 59.69 103 TYR A C 1
ATOM 799 O O . TYR A 1 103 ? 2.918 -9.072 4.069 1.00 59.69 103 TYR A O 1
ATOM 807 N N . TRP A 1 104 ? 3.342 -9.982 6.079 1.00 58.38 104 TRP A N 1
ATOM 808 C CA . TRP A 1 104 ? 1.977 -10.398 6.400 1.00 58.38 104 TRP A CA 1
ATOM 809 C C . TRP A 1 104 ? 0.957 -9.243 6.431 1.00 58.38 104 TRP A C 1
ATOM 811 O O . TRP A 1 104 ? -0.232 -9.458 6.209 1.00 58.38 104 TRP A O 1
ATOM 821 N N . GLN A 1 105 ? 1.394 -8.004 6.675 1.00 69.25 105 GLN A N 1
ATOM 822 C CA . GLN A 1 105 ? 0.533 -6.822 6.649 1.00 69.25 105 GLN A CA 1
ATOM 823 C C . GLN A 1 105 ? 0.216 -6.362 5.232 1.00 69.25 105 GLN A C 1
ATOM 825 O O . GLN A 1 105 ? -0.747 -5.619 5.073 1.00 69.25 105 GLN A O 1
ATOM 830 N N . ILE A 1 106 ? 0.963 -6.770 4.207 1.00 76.62 106 ILE A N 1
ATOM 831 C CA . ILE A 1 106 ? 0.696 -6.395 2.814 1.00 76.62 106 ILE A CA 1
ATOM 832 C C . ILE A 1 106 ? -0.203 -7.485 2.223 1.00 76.62 106 ILE A C 1
ATOM 834 O O . ILE A 1 106 ? 0.222 -8.638 2.148 1.00 76.62 106 ILE A O 1
ATOM 838 N N . PRO A 1 107 ? -1.440 -7.182 1.802 1.00 78.38 107 PRO A N 1
ATOM 839 C CA . PRO A 1 107 ? -2.353 -8.216 1.329 1.00 78.38 107 PRO A CA 1
ATOM 840 C C . PRO A 1 107 ? -1.906 -8.712 -0.047 1.00 78.38 107 PRO A C 1
ATOM 842 O O . PRO A 1 107 ? -1.114 -8.048 -0.715 1.00 78.38 107 PRO A O 1
ATOM 845 N N . ASP A 1 108 ? -2.429 -9.847 -0.491 1.00 80.06 108 ASP A N 1
ATOM 846 C CA . ASP A 1 108 ? -2.233 -10.302 -1.865 1.00 80.06 108 ASP A CA 1
ATOM 847 C C . ASP A 1 108 ? -2.932 -9.393 -2.899 1.00 80.06 108 ASP A C 1
ATOM 849 O O . ASP A 1 108 ? -3.662 -8.455 -2.567 1.00 80.06 108 ASP A O 1
ATOM 853 N N . ILE A 1 109 ? -2.706 -9.676 -4.184 1.00 84.94 109 ILE A N 1
ATOM 854 C CA . ILE A 1 109 ? -3.305 -8.908 -5.280 1.00 84.94 109 ILE A CA 1
ATOM 855 C C . ILE A 1 109 ? -4.833 -9.072 -5.373 1.00 84.94 109 ILE A C 1
ATOM 857 O O . ILE A 1 109 ? -5.518 -8.170 -5.854 1.00 84.94 109 ILE A O 1
ATOM 861 N N . ASN A 1 110 ? -5.398 -10.186 -4.896 1.00 85.06 110 ASN A N 1
ATOM 862 C CA . ASN A 1 110 ? -6.838 -10.453 -4.975 1.00 85.06 110 ASN A CA 1
ATOM 863 C C . ASN A 1 110 ? -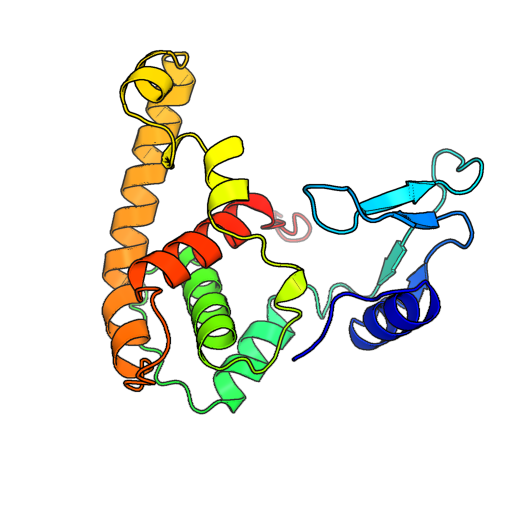7.632 -9.565 -4.013 1.00 85.06 110 ASN A C 1
ATOM 865 O O . ASN A 1 110 ? -8.724 -9.103 -4.358 1.00 85.06 110 ASN A O 1
ATOM 869 N N . TYR A 1 111 ? -7.058 -9.255 -2.847 1.00 84.31 111 TYR A N 1
ATOM 870 C CA . TYR A 1 111 ? -7.592 -8.218 -1.967 1.00 84.31 111 TYR A CA 1
ATOM 871 C C . TYR A 1 111 ? -7.753 -6.901 -2.730 1.00 84.31 111 TYR A C 1
ATOM 873 O O . TYR A 1 111 ? -8.829 -6.310 -2.724 1.00 84.31 111 TYR A O 1
ATOM 881 N N . PHE A 1 112 ? -6.714 -6.458 -3.441 1.00 88.44 112 PHE A N 1
ATOM 882 C CA . PHE A 1 112 ? -6.781 -5.195 -4.169 1.00 88.44 112 PHE A CA 1
ATOM 883 C C . PHE A 1 112 ? -7.784 -5.241 -5.323 1.00 88.44 112 PHE A C 1
ATOM 885 O O . PHE A 1 112 ? -8.552 -4.298 -5.470 1.00 88.44 112 PHE A O 1
ATOM 892 N N . LYS A 1 113 ? -7.873 -6.349 -6.069 1.00 89.81 113 LYS A N 1
ATOM 893 C CA . LYS A 1 113 ? -8.894 -6.528 -7.122 1.00 89.81 113 LYS A CA 1
ATOM 894 C C . LYS A 1 113 ? -10.323 -6.353 -6.613 1.00 89.81 113 LYS A C 1
ATOM 896 O O . LYS A 1 113 ? -11.185 -5.909 -7.358 1.00 89.81 113 LYS A O 1
ATOM 901 N N . THR A 1 114 ? -10.574 -6.673 -5.347 1.00 87.12 114 THR A N 1
ATOM 902 C CA . THR A 1 114 ? -11.905 -6.512 -4.746 1.00 87.12 114 THR A CA 1
ATOM 903 C C . THR A 1 114 ? -12.260 -5.039 -4.519 1.00 87.12 114 THR A C 1
ATOM 905 O O . THR A 1 114 ? -13.424 -4.670 -4.634 1.00 87.12 114 THR A O 1
ATOM 908 N N . TYR A 1 115 ? -11.276 -4.186 -4.216 1.00 86.19 115 TYR A N 1
ATOM 909 C CA . TYR A 1 115 ? -11.524 -2.829 -3.708 1.00 86.19 115 TYR A CA 1
ATOM 910 C C . TYR A 1 115 ? -11.014 -1.694 -4.601 1.00 86.19 115 TYR A C 1
ATOM 912 O O . TYR A 1 115 ? -11.446 -0.561 -4.417 1.00 86.19 115 TYR A O 1
ATOM 920 N N . PHE A 1 116 ? -10.101 -1.964 -5.535 1.00 92.19 116 PHE A N 1
ATOM 921 C CA . PHE A 1 116 ? -9.424 -0.941 -6.330 1.00 92.19 116 PHE A CA 1
ATOM 922 C C . PHE A 1 116 ? -9.908 -0.976 -7.780 1.00 92.19 116 PHE A C 1
ATOM 924 O O . PHE A 1 116 ? -9.570 -1.925 -8.495 1.00 92.19 116 PHE A O 1
ATOM 931 N N . PRO A 1 117 ? -10.633 0.063 -8.242 1.00 94.69 117 PRO A N 1
ATOM 932 C CA . PRO A 1 117 ? -11.179 0.097 -9.595 1.00 94.69 117 PRO A CA 1
ATOM 933 C C . PRO A 1 117 ? -10.145 -0.036 -10.712 1.00 94.69 117 PRO A C 1
ATOM 935 O O . PRO A 1 117 ? -10.445 -0.626 -11.742 1.00 94.69 117 PRO A O 1
ATOM 938 N N . ILE A 1 118 ? -8.906 0.410 -10.488 1.00 94.94 118 ILE A N 1
ATOM 939 C CA . ILE A 1 118 ? -7.786 0.242 -11.430 1.00 94.94 118 ILE A CA 1
ATOM 940 C C . ILE A 1 118 ? -7.465 -1.219 -11.771 1.00 94.94 118 ILE A C 1
ATOM 942 O O . ILE A 1 118 ? -6.863 -1.488 -12.806 1.00 94.94 118 ILE A O 1
ATOM 946 N N . LEU A 1 119 ? -7.885 -2.168 -10.929 1.00 95.25 119 LEU A N 1
ATOM 947 C CA . LEU A 1 119 ? -7.711 -3.602 -11.161 1.00 95.25 119 LEU A CA 1
ATOM 948 C C . LEU A 1 119 ? -8.990 -4.318 -11.611 1.00 95.25 119 LEU A C 1
ATOM 950 O O . LEU A 1 119 ? -8.966 -5.536 -11.806 1.00 95.25 119 LEU A O 1
ATOM 954 N N . TRP A 1 120 ? -10.110 -3.604 -11.716 1.00 95.00 120 TRP A N 1
ATOM 955 C CA . TRP A 1 120 ? -11.363 -4.173 -12.200 1.00 95.00 120 TRP A CA 1
ATOM 956 C C . TRP A 1 120 ? -11.298 -4.425 -13.702 1.00 95.00 120 TRP A C 1
ATOM 958 O O . TRP A 1 120 ? -10.504 -3.807 -14.407 1.00 95.00 120 TRP A O 1
ATOM 968 N N . ASP A 1 121 ? -12.146 -5.323 -14.200 1.00 94.94 121 ASP A N 1
ATOM 969 C CA . ASP A 1 121 ? -12.310 -5.470 -15.643 1.00 94.94 121 ASP A CA 1
ATOM 970 C C . ASP A 1 121 ? -12.936 -4.210 -16.269 1.00 94.94 121 ASP A C 1
ATOM 972 O O . ASP A 1 121 ? -13.588 -3.403 -15.599 1.00 94.94 121 ASP A O 1
ATOM 976 N N . GLU A 1 122 ? -12.741 -4.039 -17.577 1.00 94.56 122 GLU A N 1
ATOM 977 C CA . GLU A 1 122 ? -13.202 -2.858 -18.316 1.00 94.56 122 GLU A CA 1
ATOM 978 C C . GLU A 1 122 ? -14.717 -2.640 -18.204 1.00 94.56 122 GLU A C 1
ATOM 980 O O . GLU A 1 122 ? -15.182 -1.501 -18.179 1.00 9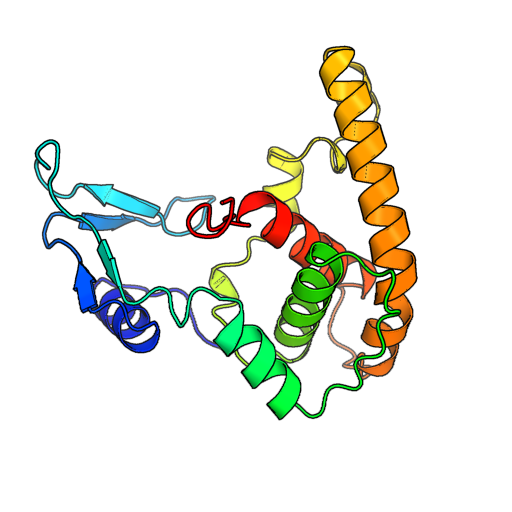4.56 122 GLU A O 1
ATOM 985 N N . LYS A 1 123 ? -15.505 -3.720 -18.100 1.00 95.00 123 LYS A N 1
ATOM 986 C CA . LYS A 1 123 ? -16.967 -3.621 -17.991 1.00 95.00 123 LYS A CA 1
ATOM 987 C C . LYS A 1 123 ? -17.372 -3.011 -16.656 1.00 95.00 123 LYS A C 1
ATOM 989 O O . LYS A 1 123 ? -18.257 -2.156 -16.618 1.00 95.00 123 LYS A O 1
ATOM 994 N N . LEU A 1 124 ? -16.728 -3.433 -15.573 1.00 94.62 124 LEU A N 1
ATOM 995 C CA . LEU A 1 124 ? -16.986 -2.904 -14.244 1.00 94.62 124 LEU A CA 1
ATOM 996 C C . LEU A 1 124 ? -16.449 -1.471 -14.111 1.00 94.62 124 LEU A C 1
ATOM 998 O O . LEU A 1 124 ? -17.155 -0.618 -13.572 1.00 94.62 124 LEU A O 1
ATOM 1002 N N . GLN A 1 125 ? -15.283 -1.159 -14.689 1.00 96.25 125 GLN A N 1
ATOM 1003 C CA . GLN A 1 125 ? -14.785 0.223 -14.767 1.00 96.25 125 GLN A CA 1
ATOM 1004 C C . GLN A 1 125 ? -15.746 1.139 -15.548 1.00 96.25 125 GLN A C 1
ATOM 1006 O O . GLN A 1 125 ? -16.025 2.259 -15.119 1.00 96.25 125 GLN A O 1
ATOM 1011 N N . ALA A 1 126 ? -16.333 0.655 -16.647 1.00 95.12 126 ALA A N 1
ATOM 1012 C CA . ALA A 1 126 ? -17.300 1.418 -17.439 1.00 95.12 126 ALA A CA 1
ATOM 1013 C C . ALA A 1 126 ? -18.601 1.741 -16.676 1.00 95.12 126 ALA A C 1
ATOM 1015 O O . ALA A 1 126 ? -19.278 2.715 -17.015 1.00 95.12 126 ALA A O 1
ATOM 1016 N N . SER A 1 127 ? -18.933 0.956 -15.644 1.00 96.44 127 SER A N 1
ATOM 1017 C CA . SER A 1 127 ? -20.118 1.161 -14.797 1.00 96.44 127 SER A CA 1
ATOM 1018 C C . SER A 1 127 ? -19.945 2.228 -13.709 1.00 96.44 127 SER A C 1
ATOM 1020 O O . SER A 1 127 ? -20.916 2.581 -13.040 1.00 96.44 127 SER A O 1
ATOM 1022 N 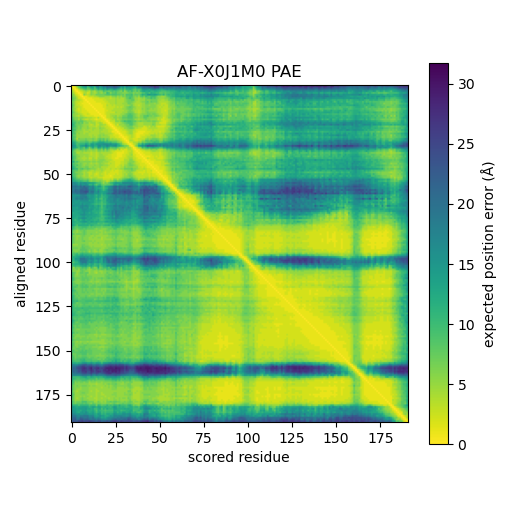N . LEU A 1 128 ? -18.727 2.747 -13.525 1.00 95.75 128 LEU A N 1
ATOM 1023 C CA . LEU A 1 128 ? -18.454 3.811 -12.564 1.00 95.75 128 LEU A CA 1
ATOM 1024 C C . LEU A 1 128 ? -19.179 5.120 -12.940 1.00 95.75 128 LEU A C 1
ATOM 1026 O O . LEU A 1 128 ? -19.377 5.396 -14.126 1.00 95.75 128 LEU A O 1
ATOM 1030 N N . PRO A 1 129 ? -19.520 5.970 -11.957 1.00 96.94 129 PRO A N 1
ATOM 1031 C CA . PRO A 1 129 ? -19.906 7.358 -12.213 1.00 96.94 129 PRO A CA 1
ATOM 1032 C C . PRO A 1 129 ? -18.815 8.120 -12.980 1.00 96.94 129 PRO A C 1
ATOM 1034 O O . PRO A 1 129 ? -17.629 7.818 -12.830 1.00 96.94 129 PRO A O 1
ATOM 1037 N N . GLU A 1 130 ? -19.194 9.128 -13.768 1.00 95.56 130 GLU A N 1
ATOM 1038 C CA . GLU A 1 130 ? -18.249 9.881 -14.611 1.00 95.56 130 GLU A CA 1
ATOM 1039 C C . GLU A 1 130 ? -17.131 10.542 -13.799 1.00 95.56 130 GLU A C 1
ATOM 1041 O O . GLU A 1 130 ? -15.963 10.480 -14.181 1.00 95.56 130 GLU A O 1
ATOM 1046 N N . GLU A 1 131 ? -17.443 11.084 -12.622 1.00 94.81 131 GLU A N 1
ATOM 1047 C CA . GLU A 1 131 ? -16.437 11.673 -11.738 1.00 94.81 131 GLU A CA 1
ATOM 1048 C C . GLU A 1 131 ? -15.403 10.628 -11.298 1.00 94.81 131 GLU A C 1
ATOM 1050 O O . GLU A 1 131 ? -14.203 10.900 -11.278 1.00 94.81 131 GLU A O 1
ATOM 1055 N N . ALA A 1 132 ? -15.850 9.408 -10.987 1.00 94.12 132 ALA A N 1
ATOM 1056 C CA . ALA A 1 132 ? -14.964 8.319 -10.589 1.00 94.12 132 ALA A CA 1
ATOM 1057 C C . ALA A 1 132 ? -14.099 7.820 -11.757 1.00 94.12 132 ALA A C 1
ATOM 1059 O O . ALA A 1 132 ? -12.952 7.438 -11.530 1.00 94.12 132 ALA A O 1
ATOM 1060 N N . LYS A 1 133 ? -14.600 7.870 -12.998 1.00 95.56 133 LYS A N 1
ATOM 1061 C CA . LYS A 1 133 ? -13.807 7.554 -14.199 1.00 95.56 133 LYS A CA 1
ATOM 1062 C C . LYS A 1 133 ? -12.674 8.553 -14.419 1.00 95.56 133 LYS A C 1
ATOM 1064 O O . LYS A 1 133 ? -11.570 8.137 -14.756 1.00 95.56 133 LYS A O 1
ATOM 1069 N N . VAL A 1 134 ? -12.914 9.845 -14.177 1.00 96.00 134 VAL A N 1
ATOM 1070 C CA . VAL A 1 134 ? -11.858 10.872 -14.244 1.00 96.00 134 VAL A CA 1
ATOM 1071 C C . VAL A 1 134 ? -10.756 10.575 -13.225 1.00 96.00 134 VAL A C 1
ATOM 1073 O O . VAL A 1 134 ? -9.579 10.561 -13.578 1.00 96.00 134 VAL A O 1
ATOM 1076 N N . TRP A 1 135 ? -11.122 10.270 -11.977 1.00 94.62 135 TRP A N 1
ATOM 1077 C CA . TRP A 1 135 ? -10.146 9.894 -10.946 1.00 94.62 135 TRP A CA 1
ATOM 1078 C C . TRP A 1 135 ? -9.401 8.600 -11.272 1.00 94.62 135 TRP A C 1
ATOM 1080 O O . TRP A 1 135 ? -8.201 8.509 -11.018 1.00 94.62 135 TRP A O 1
ATOM 1090 N N . LEU A 1 136 ? -10.091 7.618 -11.852 1.00 95.44 136 LEU A N 1
ATOM 1091 C CA . LEU A 1 136 ? -9.490 6.368 -12.299 1.00 95.44 136 LEU A CA 1
ATOM 1092 C C . LEU A 1 136 ? -8.436 6.604 -13.389 1.00 95.44 136 LEU A C 1
ATOM 1094 O O . LEU A 1 136 ? -7.340 6.063 -13.277 1.00 95.44 136 LEU A O 1
ATOM 1098 N N . ALA A 1 137 ? -8.728 7.448 -14.383 1.00 96.00 137 ALA A N 1
ATOM 1099 C CA . ALA A 1 137 ? -7.766 7.807 -15.425 1.00 96.00 137 ALA A CA 1
ATOM 1100 C C . ALA A 1 137 ? -6.519 8.486 -14.832 1.00 96.00 137 ALA A C 1
ATOM 1102 O O . ALA A 1 137 ? -5.398 8.069 -15.101 1.00 96.00 137 ALA A O 1
ATOM 1103 N N . VAL A 1 138 ? -6.704 9.449 -13.920 1.00 94.81 138 VAL A N 1
ATOM 1104 C CA . VAL A 1 138 ? -5.585 10.097 -13.206 1.00 94.81 138 VAL A CA 1
ATOM 1105 C C . VAL A 1 138 ? -4.765 9.083 -12.401 1.00 94.81 138 VAL A C 1
ATOM 1107 O O . VAL A 1 138 ? -3.540 9.186 -12.320 1.00 94.81 138 VAL A O 1
ATOM 1110 N N . GLN A 1 139 ? -5.423 8.101 -11.780 1.00 94.25 139 GLN A N 1
ATOM 1111 C CA . GLN A 1 139 ? -4.747 7.050 -11.024 1.00 94.25 139 GLN A CA 1
ATOM 1112 C C . GLN A 1 139 ? -3.925 6.127 -11.937 1.00 94.25 139 GLN A C 1
ATOM 1114 O O . GLN A 1 139 ? -2.807 5.765 -11.570 1.00 94.25 139 GLN A O 1
ATOM 1119 N N . GLN A 1 140 ? -4.457 5.778 -13.111 1.00 95.94 140 GLN A N 1
ATOM 1120 C CA . GLN A 1 140 ? -3.766 4.988 -14.136 1.00 95.94 140 GLN A CA 1
ATOM 1121 C C . GLN A 1 140 ? -2.535 5.726 -14.670 1.00 95.94 140 GLN A C 1
ATOM 1123 O O . GLN A 1 140 ? -1.439 5.173 -14.623 1.00 95.94 140 GLN A O 1
ATOM 1128 N N . ASP A 1 141 ? -2.681 7.002 -15.034 1.00 96.31 141 ASP A N 1
ATOM 1129 C CA . ASP A 1 141 ? -1.568 7.831 -15.509 1.00 96.31 141 ASP A CA 1
ATOM 1130 C C . ASP A 1 141 ? -0.446 7.934 -14.460 1.00 96.31 141 ASP A C 1
ATOM 1132 O O . ASP A 1 141 ? 0.737 7.790 -14.776 1.00 96.31 141 ASP A O 1
ATOM 1136 N N . ARG A 1 142 ? -0.805 8.140 -13.182 1.00 94.75 142 ARG A N 1
ATOM 1137 C CA . ARG A 1 142 ? 0.165 8.169 -12.071 1.00 94.75 142 ARG A CA 1
ATOM 1138 C C . ARG A 1 142 ? 0.911 6.845 -11.928 1.00 94.75 142 ARG A C 1
ATOM 1140 O O . ARG A 1 142 ? 2.127 6.859 -11.748 1.00 94.75 142 ARG A O 1
ATOM 1147 N N . LEU A 1 143 ? 0.197 5.720 -11.991 1.00 96.31 143 LEU A N 1
ATOM 1148 C CA . LEU A 1 143 ? 0.798 4.391 -11.896 1.00 96.31 143 LEU A CA 1
ATOM 1149 C C . LEU A 1 143 ? 1.783 4.143 -13.049 1.00 96.31 143 LEU A C 1
ATOM 1151 O O . LEU A 1 143 ? 2.883 3.641 -12.807 1.00 96.31 143 LEU A O 1
ATOM 1155 N N . ASP A 1 144 ? 1.417 4.524 -14.273 1.00 96.31 144 ASP A N 1
ATOM 1156 C CA . ASP A 1 144 ? 2.262 4.357 -15.459 1.00 96.31 144 ASP A CA 1
ATOM 1157 C C . ASP A 1 144 ? 3.544 5.194 -15.373 1.00 96.31 144 ASP A C 1
ATOM 1159 O O . ASP A 1 144 ? 4.642 4.688 -15.641 1.00 96.31 144 ASP A O 1
ATOM 1163 N N . ILE A 1 145 ? 3.426 6.454 -14.937 1.00 95.38 145 ILE A N 1
ATOM 1164 C CA . ILE A 1 145 ? 4.571 7.338 -14.682 1.00 95.38 145 ILE A CA 1
ATOM 1165 C C . ILE A 1 145 ? 5.468 6.732 -13.600 1.00 95.38 145 ILE A C 1
ATOM 1167 O O . ILE A 1 145 ? 6.662 6.518 -13.830 1.00 95.38 145 ILE A O 1
ATOM 1171 N N . ASP A 1 146 ? 4.906 6.401 -12.437 1.00 95.44 146 ASP A N 1
ATOM 1172 C CA . ASP A 1 146 ? 5.671 5.864 -11.311 1.00 95.44 146 ASP A CA 1
ATOM 1173 C C . ASP A 1 146 ? 6.390 4.561 -11.695 1.00 95.44 146 ASP A C 1
ATOM 1175 O O . ASP A 1 146 ? 7.558 4.364 -11.346 1.00 95.44 146 ASP A O 1
ATOM 1179 N N . TRP A 1 147 ? 5.740 3.693 -12.474 1.00 96.06 147 TRP A N 1
ATOM 1180 C CA . TRP A 1 147 ? 6.353 2.473 -12.991 1.00 96.06 147 TRP A CA 1
ATOM 1181 C C . TRP A 1 147 ? 7.515 2.741 -13.942 1.00 96.06 147 TRP A C 1
ATOM 1183 O O . TRP A 1 147 ? 8.544 2.059 -13.869 1.00 96.06 147 TRP A O 1
ATOM 1193 N N . ALA A 1 148 ? 7.388 3.740 -14.820 1.00 95.38 148 ALA A N 1
ATOM 1194 C CA . ALA A 1 148 ? 8.459 4.121 -15.730 1.00 95.38 148 ALA A CA 1
ATOM 1195 C C . ALA A 1 148 ? 9.740 4.514 -14.974 1.00 95.38 148 ALA A C 1
ATOM 1197 O O . ALA A 1 148 ? 10.828 4.138 -15.420 1.00 95.38 148 ALA A O 1
ATOM 1198 N N . HIS A 1 149 ? 9.606 5.177 -13.819 1.00 93.44 149 HIS A N 1
ATOM 1199 C CA . HIS A 1 149 ? 10.722 5.504 -12.925 1.00 93.44 149 HIS A CA 1
ATOM 1200 C C . HIS A 1 149 ? 11.220 4.290 -12.118 1.00 93.44 149 HIS A C 1
ATOM 1202 O O . HIS A 1 149 ? 12.425 4.123 -11.926 1.00 93.44 149 HIS A O 1
ATOM 1208 N N . ALA A 1 150 ? 10.318 3.420 -11.658 1.00 93.00 150 ALA A N 1
ATOM 1209 C CA . ALA A 1 150 ? 10.647 2.315 -10.755 1.00 93.00 150 ALA A CA 1
ATOM 1210 C C . ALA A 1 150 ? 11.309 1.104 -11.434 1.00 93.00 150 ALA A C 1
ATOM 1212 O O . ALA A 1 150 ? 12.144 0.423 -10.826 1.00 93.00 150 ALA A O 1
ATOM 1213 N N . LYS A 1 151 ? 10.922 0.798 -12.679 1.00 92.50 151 LYS A N 1
ATOM 1214 C CA . LYS A 1 151 ? 11.197 -0.496 -13.328 1.00 92.50 151 LYS A CA 1
ATOM 1215 C C . LYS A 1 151 ? 12.678 -0.880 -13.379 1.00 92.50 151 LYS A C 1
ATOM 1217 O O . LYS A 1 151 ? 13.002 -2.041 -13.146 1.00 92.50 151 LYS A O 1
ATOM 1222 N N . GLU A 1 152 ? 13.577 0.064 -13.655 1.00 89.69 152 GLU A N 1
ATOM 1223 C CA . GLU A 1 152 ? 15.010 -0.235 -13.789 1.00 89.69 152 GLU A CA 1
ATOM 1224 C C . GLU A 1 152 ? 15.664 -0.475 -12.425 1.00 89.69 152 GLU A C 1
ATOM 1226 O O . GLU A 1 152 ? 16.415 -1.438 -12.268 1.00 89.69 152 GLU A O 1
ATOM 1231 N N . SER A 1 153 ? 15.286 0.304 -11.404 1.00 88.12 153 SER A N 1
ATOM 1232 C CA . SER A 1 153 ? 15.698 0.053 -10.017 1.00 88.12 153 SER A CA 1
ATOM 1233 C C . SER A 1 153 ? 15.261 -1.331 -9.541 1.00 88.12 153 SER A C 1
ATOM 1235 O O . SER A 1 153 ? 16.049 -2.070 -8.950 1.00 88.12 153 SER A O 1
ATOM 123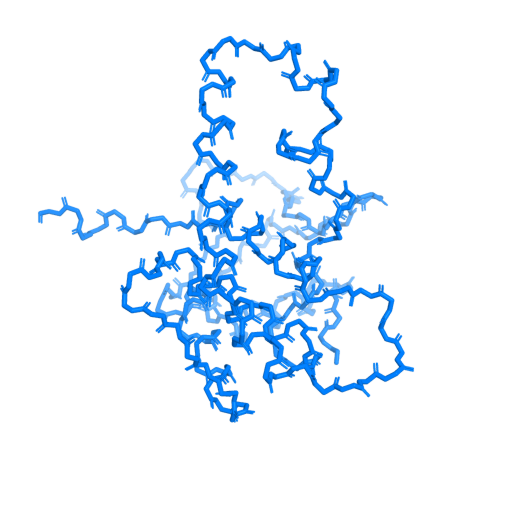7 N N . LEU A 1 154 ? 14.017 -1.726 -9.820 1.00 89.25 154 LEU A N 1
ATOM 1238 C CA . LEU A 1 154 ? 13.516 -3.033 -9.396 1.00 89.25 154 LEU A CA 1
ATOM 1239 C C . LEU A 1 154 ? 14.190 -4.183 -10.143 1.00 89.25 154 LEU A C 1
ATOM 1241 O O . LEU A 1 154 ? 14.591 -5.147 -9.498 1.00 89.25 154 LEU A O 1
ATOM 1245 N N . LYS A 1 155 ? 14.389 -4.067 -11.462 1.00 88.44 155 LYS A N 1
ATOM 1246 C CA . LYS A 1 155 ? 15.135 -5.063 -12.250 1.00 88.44 155 LYS A CA 1
ATOM 1247 C C . LYS A 1 155 ? 16.577 -5.220 -11.771 1.00 88.44 155 LYS A C 1
ATOM 1249 O O . LYS A 1 155 ? 17.037 -6.345 -11.633 1.00 88.44 155 LYS A O 1
ATOM 1254 N N . ALA A 1 156 ? 17.276 -4.122 -11.472 1.00 85.62 156 ALA A N 1
ATOM 1255 C CA . ALA A 1 156 ? 18.667 -4.164 -11.013 1.00 85.62 156 ALA A CA 1
ATOM 1256 C C . ALA A 1 156 ? 18.842 -4.903 -9.674 1.00 85.62 156 ALA A C 1
ATOM 1258 O O . ALA A 1 156 ? 19.906 -5.451 -9.397 1.00 85.62 156 ALA A O 1
ATOM 1259 N N . ASN A 1 157 ? 17.796 -4.926 -8.844 1.00 82.06 157 ASN A N 1
ATOM 1260 C CA . ASN A 1 157 ? 17.778 -5.645 -7.567 1.00 82.06 157 ASN A CA 1
ATOM 1261 C C . ASN A 1 157 ? 17.061 -7.000 -7.653 1.00 82.06 157 ASN A C 1
ATOM 1263 O O . ASN A 1 157 ? 17.000 -7.728 -6.659 1.00 82.06 157 ASN A O 1
ATOM 1267 N N . TRP A 1 158 ? 16.530 -7.342 -8.826 1.00 81.06 158 TRP A N 1
ATOM 1268 C CA . TRP A 1 158 ? 15.902 -8.620 -9.099 1.00 81.06 158 TRP A CA 1
ATOM 1269 C C . TRP A 1 158 ? 16.996 -9.636 -9.404 1.00 81.06 158 TRP A C 1
ATOM 1271 O O . TRP A 1 158 ? 17.385 -9.846 -10.550 1.00 81.06 158 TRP A O 1
ATOM 1281 N N . THR A 1 159 ? 17.548 -10.263 -8.368 1.00 68.38 159 THR A N 1
ATOM 1282 C CA . THR A 1 159 ? 18.334 -11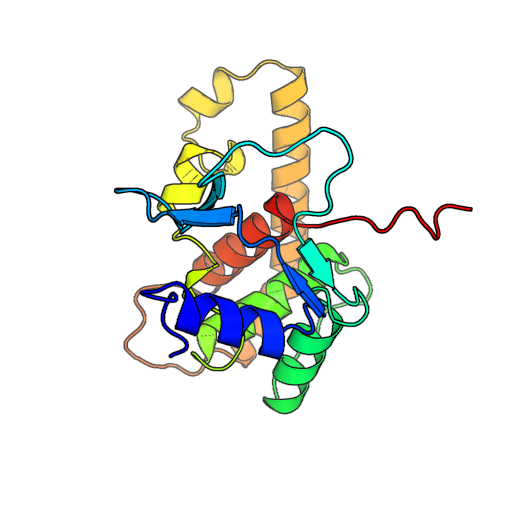.477 -8.597 1.00 68.38 159 THR A CA 1
ATOM 1283 C C . THR A 1 159 ? 17.389 -12.521 -9.175 1.00 68.38 159 THR A C 1
ATOM 1285 O O . THR A 1 159 ? 16.286 -12.654 -8.647 1.00 68.38 159 THR A O 1
ATOM 1288 N N . ASP A 1 160 ? 17.792 -13.244 -10.222 1.00 57.31 160 ASP A N 1
ATOM 1289 C CA . ASP A 1 160 ? 17.081 -14.410 -10.766 1.00 57.31 160 ASP A CA 1
ATOM 1290 C C . ASP A 1 160 ? 16.955 -15.500 -9.684 1.00 57.31 160 ASP A C 1
ATOM 1292 O O . ASP A 1 160 ? 17.628 -16.531 -9.677 1.00 57.31 160 ASP A O 1
ATOM 1296 N N . VAL A 1 161 ? 16.105 -15.265 -8.687 1.00 51.19 161 VAL A N 1
ATOM 1297 C CA . VAL A 1 161 ? 15.721 -16.256 -7.698 1.00 51.19 161 VAL A CA 1
ATOM 1298 C C . VAL A 1 161 ? 14.680 -17.088 -8.418 1.00 51.19 161 VAL A C 1
ATOM 1300 O O . VAL A 1 161 ? 13.498 -16.751 -8.413 1.00 51.19 161 VAL A O 1
ATOM 1303 N N . GLY A 1 162 ? 15.149 -18.131 -9.106 1.00 46.47 162 GLY A N 1
ATOM 1304 C CA . GLY A 1 162 ? 14.377 -19.065 -9.931 1.00 46.47 162 GLY A CA 1
ATOM 1305 C C . GLY A 1 162 ? 13.298 -19.861 -9.186 1.00 46.47 162 GLY A C 1
ATOM 1306 O O . GLY A 1 162 ? 13.279 -21.086 -9.259 1.00 46.47 162 GLY A O 1
ATOM 1307 N N . LYS A 1 163 ? 12.418 -19.183 -8.443 1.00 49.00 163 LYS A N 1
ATOM 1308 C CA . LYS A 1 163 ? 11.299 -19.731 -7.666 1.00 49.00 163 LYS A CA 1
ATOM 1309 C C . LYS A 1 163 ? 10.111 -18.770 -7.491 1.00 49.00 163 LYS A C 1
ATOM 1311 O O . LYS A 1 163 ? 9.110 -19.198 -6.929 1.00 49.00 163 LYS A O 1
ATOM 1316 N N . SER A 1 164 ? 10.179 -17.511 -7.938 1.00 54.97 164 SER A N 1
ATOM 1317 C 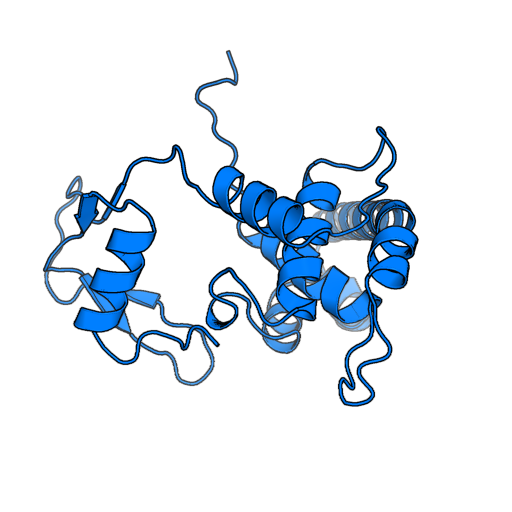CA . SER A 1 164 ? 9.039 -16.587 -7.828 1.00 54.97 164 SER A CA 1
ATOM 1318 C C . SER A 1 164 ? 8.253 -16.535 -9.138 1.00 54.97 164 SER A C 1
ATOM 1320 O O . SER A 1 164 ? 8.773 -16.087 -10.155 1.00 54.97 164 SER A O 1
ATOM 1322 N N . SER A 1 165 ? 6.992 -16.972 -9.119 1.00 64.62 165 SER A N 1
ATOM 1323 C CA . SER A 1 165 ? 6.039 -16.786 -10.227 1.00 64.62 165 SER A CA 1
ATOM 1324 C C . SER A 1 165 ? 5.605 -15.325 -10.410 1.00 64.62 165 SER A C 1
ATOM 1326 O O . SER A 1 165 ? 4.901 -15.008 -11.364 1.00 64.62 165 SER A O 1
ATOM 1328 N N . THR A 1 166 ? 5.980 -14.447 -9.480 1.00 77.06 166 THR A N 1
ATOM 1329 C CA . THR A 1 166 ? 5.555 -13.048 -9.424 1.00 77.06 166 THR A CA 1
ATOM 1330 C C . THR A 1 166 ? 6.557 -12.164 -10.158 1.00 77.06 166 THR A C 1
ATOM 1332 O O . THR A 1 166 ? 7.751 -12.224 -9.878 1.00 77.06 166 THR A O 1
ATOM 1335 N N . SER A 1 167 ? 6.077 -11.324 -11.076 1.00 87.94 167 SER A N 1
ATOM 1336 C CA . SER A 1 167 ? 6.915 -10.385 -11.838 1.00 87.94 167 SER A CA 1
ATOM 1337 C C . SER A 1 167 ? 7.313 -9.141 -11.025 1.00 87.94 167 SER A C 1
ATOM 1339 O O . SER A 1 167 ? 6.659 -8.794 -10.040 1.00 87.94 167 SER A O 1
ATOM 1341 N N . THR A 1 168 ? 8.347 -8.414 -11.473 1.00 89.44 168 THR A N 1
ATOM 1342 C CA . THR A 1 168 ? 8.716 -7.092 -10.920 1.00 89.44 168 THR A CA 1
ATOM 1343 C C . THR A 1 168 ? 7.540 -6.118 -10.936 1.00 89.44 168 THR A C 1
ATOM 1345 O O . THR A 1 168 ? 7.334 -5.391 -9.967 1.00 89.44 168 THR A O 1
ATOM 1348 N N . TRP A 1 169 ? 6.750 -6.145 -12.012 1.00 92.75 169 TRP A N 1
ATOM 1349 C CA . TRP A 1 169 ? 5.525 -5.363 -12.152 1.00 92.75 169 TRP A CA 1
ATOM 1350 C C . TRP A 1 169 ? 4.497 -5.715 -11.079 1.00 92.75 169 TRP A C 1
ATOM 1352 O O . TRP A 1 169 ? 3.967 -4.828 -10.423 1.00 92.75 169 TRP A O 1
ATOM 1362 N N . GLU A 1 170 ? 4.233 -7.002 -10.858 1.00 90.75 170 GLU A N 1
ATOM 1363 C CA . GLU A 1 170 ? 3.216 -7.434 -9.896 1.00 90.75 170 GLU A CA 1
ATOM 1364 C C . GLU A 1 170 ? 3.604 -7.084 -8.452 1.00 90.75 170 GLU A C 1
ATOM 1366 O O . GLU A 1 170 ? 2.754 -6.631 -7.681 1.00 90.75 170 GLU A O 1
ATOM 1371 N N . ILE A 1 171 ? 4.888 -7.219 -8.089 1.00 89.31 171 ILE A N 1
ATOM 1372 C CA . ILE A 1 171 ? 5.379 -6.766 -6.777 1.00 89.31 171 ILE A CA 1
ATOM 1373 C C . ILE A 1 171 ? 5.247 -5.249 -6.645 1.00 89.31 171 ILE A C 1
ATOM 1375 O O . ILE A 1 171 ? 4.761 -4.775 -5.616 1.00 89.31 171 ILE A O 1
ATOM 1379 N N . PHE A 1 172 ? 5.650 -4.497 -7.671 1.00 93.06 172 PHE A N 1
ATOM 1380 C CA . PHE A 1 172 ? 5.529 -3.044 -7.667 1.00 93.06 172 PHE A CA 1
ATOM 1381 C C . PHE A 1 172 ? 4.076 -2.599 -7.524 1.00 93.06 172 PHE A C 1
ATOM 1383 O O . PHE A 1 172 ? 3.771 -1.835 -6.619 1.00 93.06 172 PHE A O 1
ATOM 1390 N N . LEU A 1 173 ? 3.170 -3.132 -8.344 1.00 94.81 173 LEU A N 1
ATOM 1391 C CA . LEU A 1 173 ? 1.744 -2.820 -8.314 1.00 94.81 173 LEU A CA 1
ATOM 1392 C C . LEU A 1 173 ? 1.137 -3.101 -6.935 1.00 94.81 173 LEU A C 1
ATOM 1394 O O . LEU A 1 173 ? 0.399 -2.281 -6.392 1.00 94.81 173 LEU A O 1
ATOM 1398 N N . ARG A 1 174 ? 1.489 -4.238 -6.328 1.00 90.12 174 ARG A N 1
ATOM 1399 C CA . ARG A 1 174 ? 1.039 -4.597 -4.978 1.00 90.12 174 ARG A CA 1
ATOM 1400 C C . ARG A 1 174 ? 1.557 -3.617 -3.919 1.00 90.12 174 ARG A C 1
ATOM 1402 O O . ARG A 1 174 ? 0.804 -3.249 -3.018 1.00 90.12 174 ARG A O 1
ATOM 1409 N N . ALA A 1 175 ? 2.816 -3.194 -4.020 1.00 89.62 175 ALA A N 1
ATOM 1410 C CA . ALA A 1 175 ? 3.398 -2.193 -3.130 1.00 89.62 175 ALA A CA 1
ATOM 1411 C C . ALA A 1 175 ? 2.760 -0.807 -3.330 1.00 89.62 175 ALA A C 1
ATOM 1413 O O . ALA A 1 175 ? 2.369 -0.168 -2.356 1.00 89.62 175 ALA A O 1
ATOM 1414 N N . TRP A 1 176 ? 2.589 -0.382 -4.580 1.00 93.38 176 TRP A N 1
ATOM 1415 C CA . TRP A 1 176 ? 1.981 0.887 -4.983 1.00 93.38 176 TRP A CA 1
ATOM 1416 C C . TRP A 1 176 ? 0.552 1.016 -4.437 1.00 93.38 176 TRP A C 1
ATOM 1418 O O . TRP A 1 176 ? 0.236 1.945 -3.697 1.00 93.38 176 TRP A O 1
ATOM 1428 N N . LEU A 1 177 ? -0.288 -0.002 -4.652 1.00 92.56 177 LEU A N 1
ATOM 1429 C CA . LEU A 1 177 ? -1.662 -0.026 -4.132 1.00 92.56 177 LEU A CA 1
ATOM 1430 C C . LEU A 1 177 ? -1.713 -0.062 -2.602 1.00 92.56 177 LEU A C 1
ATOM 1432 O O . LEU A 1 177 ? -2.614 0.515 -1.989 1.00 92.56 177 LEU A O 1
ATOM 1436 N N . TYR A 1 178 ? -0.741 -0.719 -1.960 1.00 88.00 178 TYR A N 1
ATOM 1437 C CA . TYR A 1 178 ? -0.632 -0.689 -0.506 1.00 88.00 178 TYR A CA 1
ATOM 1438 C C . TYR A 1 178 ? -0.368 0.731 -0.001 1.00 88.00 178 TYR A C 1
ATOM 1440 O O . TYR A 1 178 ? -1.088 1.184 0.893 1.00 88.00 178 TYR A O 1
ATOM 1448 N N . VAL A 1 179 ? 0.609 1.428 -0.590 1.00 87.00 179 VAL A N 1
ATOM 1449 C CA . VAL A 1 179 ? 0.925 2.823 -0.252 1.00 87.00 179 VAL A CA 1
ATOM 1450 C C . VAL A 1 179 ? -0.293 3.713 -0.507 1.00 87.00 179 VAL A C 1
ATOM 1452 O O . VAL A 1 179 ? -0.655 4.484 0.375 1.00 87.00 179 VAL A O 1
ATOM 1455 N N . GLU A 1 180 ? -1.005 3.545 -1.625 1.00 87.88 180 GLU A N 1
ATOM 1456 C CA . GLU A 1 180 ? -2.181 4.373 -1.961 1.00 87.88 180 GLU A CA 1
ATOM 1457 C C . GLU A 1 180 ? -3.292 4.200 -0.915 1.00 87.88 180 GLU A C 1
ATOM 1459 O O . GLU A 1 180 ? -3.961 5.149 -0.522 1.00 87.88 180 GLU A O 1
ATOM 1464 N N . SER A 1 181 ? -3.448 2.979 -0.397 1.00 83.50 181 SER A N 1
ATOM 1465 C CA . SER A 1 181 ? -4.485 2.637 0.581 1.00 83.50 181 SER A CA 1
ATOM 1466 C C . SER A 1 181 ? -4.171 3.025 2.033 1.00 83.50 181 SER A C 1
ATOM 1468 O O . SER A 1 181 ? -5.049 2.927 2.895 1.00 83.50 181 SER A O 1
ATOM 1470 N N . ARG A 1 182 ? -2.912 3.364 2.341 1.00 74.00 182 ARG A N 1
ATOM 1471 C CA . ARG A 1 182 ? -2.402 3.511 3.720 1.00 74.00 182 ARG A CA 1
ATOM 1472 C C . ARG A 1 182 ? -1.479 4.713 3.920 1.00 74.00 182 ARG A C 1
ATOM 1474 O O . ARG A 1 182 ? -0.935 4.854 5.013 1.00 74.00 182 ARG A O 1
ATOM 1481 N N . ALA A 1 183 ? -1.287 5.559 2.912 1.00 66.12 183 ALA A N 1
ATOM 1482 C CA . ALA A 1 183 ? -0.535 6.793 3.064 1.00 66.12 183 ALA A CA 1
ATOM 1483 C C . ALA A 1 183 ? -1.289 7.740 4.007 1.00 66.12 183 ALA A C 1
ATOM 1485 O O . ALA A 1 183 ? -2.459 8.059 3.796 1.00 66.12 183 ALA A O 1
ATOM 1486 N N . TYR A 1 184 ? -0.604 8.186 5.056 1.00 64.62 184 TYR A N 1
ATOM 1487 C CA . TYR A 1 184 ? -1.093 9.226 5.950 1.00 64.62 184 TYR A CA 1
ATOM 1488 C C . TYR A 1 184 ? -0.338 10.506 5.625 1.00 64.62 184 TYR A C 1
ATOM 1490 O O . TYR A 1 184 ? 0.890 10.505 5.591 1.00 64.62 184 TYR A O 1
ATOM 1498 N N . LYS A 1 185 ? -1.066 11.599 5.400 1.00 61.81 185 LYS A N 1
ATOM 1499 C CA . LYS A 1 185 ? -0.457 12.924 5.336 1.00 61.81 185 LYS A CA 1
ATOM 1500 C C . LYS A 1 185 ? -0.401 13.486 6.750 1.00 61.81 185 LYS A C 1
ATOM 1502 O O . LYS A 1 185 ? -1.439 13.623 7.395 1.00 61.81 185 LYS A O 1
ATOM 1507 N N . ASP A 1 186 ? 0.796 13.802 7.230 1.00 62.28 186 ASP A N 1
ATOM 1508 C CA . ASP A 1 186 ? 0.938 14.561 8.466 1.00 62.28 186 ASP A CA 1
ATOM 1509 C C . ASP A 1 186 ? 0.572 16.025 8.204 1.00 62.28 186 ASP A C 1
ATOM 1511 O O . ASP A 1 186 ? 1.331 16.776 7.596 1.00 62.28 186 ASP A O 1
ATOM 1515 N N . THR A 1 187 ? -0.612 16.433 8.651 1.00 62.06 187 THR A N 1
ATOM 1516 C CA . THR A 1 187 ? -1.119 17.797 8.450 1.00 62.06 187 THR A CA 1
ATOM 1517 C C . THR A 1 187 ? -0.516 18.808 9.425 1.00 62.06 187 THR A C 1
ATOM 1519 O O . THR A 1 187 ? -0.870 19.983 9.376 1.00 62.06 187 THR A O 1
ATOM 1522 N N . ARG A 1 188 ? 0.381 18.397 10.336 1.00 58.34 188 ARG A N 1
ATOM 1523 C CA . ARG A 1 188 ? 1.029 19.318 11.290 1.00 58.34 188 ARG A CA 1
ATOM 1524 C C . ARG A 1 188 ? 1.972 20.318 10.619 1.00 58.34 188 ARG A C 1
ATOM 1526 O O . ARG A 1 188 ? 2.294 21.326 11.238 1.00 58.34 188 ARG A O 1
ATOM 1533 N N . TYR A 1 189 ? 2.393 20.043 9.386 1.00 53.06 189 TYR A N 1
ATOM 1534 C CA . TYR A 1 189 ? 3.333 20.865 8.620 1.00 53.06 189 TYR A CA 1
ATOM 1535 C C . TYR A 1 189 ? 2.680 21.604 7.438 1.00 53.06 189 TYR A C 1
ATOM 1537 O O . TYR A 1 189 ? 3.391 22.181 6.625 1.00 53.06 189 TYR A O 1
ATOM 1545 N N . ASP A 1 190 ? 1.345 21.608 7.339 1.00 52.34 190 ASP A N 1
ATOM 1546 C CA . ASP A 1 190 ? 0.592 22.314 6.285 1.00 52.34 190 ASP A CA 1
ATOM 1547 C C . ASP A 1 190 ? 0.380 23.823 6.593 1.00 52.34 190 ASP A C 1
ATOM 1549 O O . ASP A 1 190 ? -0.588 24.421 6.122 1.00 52.34 190 ASP A O 1
ATOM 1553 N N . THR A 1 191 ? 1.251 24.438 7.406 1.00 41.38 191 THR A N 1
ATOM 1554 C CA . THR A 1 191 ? 1.193 25.869 7.785 1.00 41.38 191 THR A CA 1
ATOM 1555 C C . THR A 1 191 ? 1.959 26.772 6.837 1.00 41.38 191 THR A C 1
ATOM 1557 O O . THR A 1 191 ? 3.151 26.465 6.605 1.00 41.38 191 THR A O 1
#

pLDDT: mean 78.77, std 14.34, range [41.38, 96.94]

Radius of gyration: 18.53 Å; Cα contacts (8 Å, |Δi|>4): 179; chains: 1; bounding box: 43×46×46 Å

Mean predicted aligned error: 8.96 Å